Protein AF-A0A9E2JCF0-F1 (afdb_monomer)

Solvent-accessible surface area (backbone atoms only — not comparable to full-atom values): 14328 Å² total; per-residue (Å²): 88,68,66,54,47,48,54,53,50,44,48,36,50,76,71,64,71,32,64,31,38,40,35,35,31,46,62,86,88,45,61,44,85,38,72,42,72,60,68,86,62,50,84,37,58,37,85,20,59,62,94,47,71,50,64,48,74,76,42,59,61,46,54,49,33,58,53,38,65,78,35,84,84,57,22,35,30,35,62,29,38,17,42,50,47,52,23,49,52,62,43,39,79,42,42,93,64,45,63,48,42,80,93,33,50,43,77,45,12,28,35,42,49,63,68,45,19,50,75,43,31,20,53,58,23,34,28,92,58,58,63,23,66,67,83,34,74,51,28,64,64,81,82,78,79,90,62,60,42,64,60,54,47,58,60,50,48,67,69,46,60,63,38,78,78,79,51,38,41,58,76,42,31,51,67,66,65,71,94,72,57,68,73,74,36,54,95,77,17,77,70,98,52,82,51,48,56,68,57,46,60,50,54,53,28,66,74,28,25,74,62,38,48,52,62,50,49,35,32,75,48,28,94,58,69,40,69,52,69,58,53,31,50,38,51,13,49,64,68,75,31,58,72,40,31,53,67,48,60,56,77,70,69,80,71,66,132

Foldseek 3Di:
DLVLLLVVVQVCVVVVVFQWEWAWFDDDLDIDTDTGRHSPRSVRGDCCQRPHFNVNDFLSLVVVQVVCVVPVPGQYEYEDWQLNQLLLVLVCVVCVQTRRHPSRYHYAWDAGDLVLQQVLQACFRTHPNHRDDDGHHHRHDDDDDPDDLVVVLVVLVVLQLLAPPPCQLVVRQNNRRDPDDQLPDCVQFPPDDRVGDPSNLLVVLVVCLQNHLSRCSSCVSGPSNRPSSVNNCSSCVNVVNNCRHNSVPPPVNVPDD

Nearest PDB structures (foldseek):
  7bkb-assembly1_E  TM=7.144E-01  e=1.276E-09  Methanospirillum hungatei JF-1
  6qgr-assembly1_B  TM=6.443E-01  e=2.155E-02  Methanosarcina barkeri MS
  7npa-assembly3_I  TM=6.588E-01  e=3.984E-02  Methanothermococcus thermolithotrophicus DSM 2095
  7npa-assembly4_N  TM=6.461E-01  e=7.787E-02  Methanothermococcus thermolithotrophicus DSM 2095
  7np8-assembly1_B  TM=6.365E-01  e=6.586E-02  Methanocaldococcus jannaschii DSM 2661

Radius of gyration: 18.92 Å; Cα contacts (8 Å, |Δi|>4): 426; chains: 1; bounding box: 46×40×55 Å

pLDDT: mean 90.23, std 13.08, range [28.53, 98.81]

Secondary structure (DSSP, 8-state):
-HHHHHHHHHHHHHTT--SEEEEEEEETTEEEEEEE-SSTTGGGEE-S-SSSTT-----HHHHHHHHHHH-TT--EEEEE-HHHHHHHHHHHTTTTSSS--TTTEEEEEEPPPHHHHHHHT-S--S-SSEEES--PPP-PPPPPPSS-HHHHHHHHHHHHTT-----HHHHT-TT---SS-GGG-TTTS--S-SSPPTHHHHHHHHTTTTT-----HHHHT-TT---HHHHHHHHHHHTT-GGGSTT---GGGGS--

Mean predicted aligned error: 5.18 Å

Structure (mmCIF, N/CA/C/O backbone):
data_AF-A0A9E2JCF0-F1
#
_entry.id   AF-A0A9E2JCF0-F1
#
loop_
_atom_site.group_PDB
_atom_site.id
_atom_site.type_symbol
_atom_site.label_atom_id
_atom_site.label_alt_id
_atom_site.label_comp_id
_atom_site.label_asym_id
_atom_site.label_entity_id
_atom_site.label_seq_id
_atom_site.pdbx_PDB_ins_code
_atom_site.Cartn_x
_atom_site.Cartn_y
_atom_site.Cartn_z
_atom_site.occupancy
_atom_site.B_iso_or_equiv
_atom_site.auth_seq_id
_atom_site.auth_comp_id
_atom_site.auth_asym_id
_atom_site.auth_atom_id
_atom_site.pdbx_PDB_model_num
ATOM 1 N N . MET A 1 1 ? -7.622 16.277 11.824 1.00 92.00 1 MET A N 1
ATOM 2 C CA . MET A 1 1 ? -7.993 14.980 11.202 1.00 92.00 1 MET A CA 1
ATOM 3 C C . MET A 1 1 ? -8.069 13.849 12.222 1.00 92.00 1 MET A C 1
ATOM 5 O O . MET A 1 1 ? -9.127 13.246 12.334 1.00 92.00 1 MET A O 1
ATOM 9 N N . LYS A 1 2 ? -7.004 13.613 13.002 1.00 95.75 2 LYS A N 1
ATOM 10 C CA . LYS A 1 2 ? -6.905 12.541 14.010 1.00 95.75 2 LYS A CA 1
ATOM 11 C C . LYS A 1 2 ? -8.131 12.389 14.926 1.00 95.75 2 LYS A C 1
ATOM 13 O O . LYS A 1 2 ? -8.674 11.297 15.000 1.00 95.75 2 LYS A O 1
ATOM 18 N N . ASN A 1 3 ? -8.625 13.467 15.541 1.00 97.00 3 ASN A N 1
ATOM 19 C CA . ASN A 1 3 ? -9.753 13.377 16.485 1.00 97.00 3 ASN A CA 1
ATOM 20 C C . ASN A 1 3 ? -11.027 12.794 15.851 1.00 97.00 3 ASN A C 1
ATOM 22 O O . ASN A 1 3 ? -11.622 11.897 16.431 1.00 97.00 3 ASN A O 1
ATOM 26 N N . LYS A 1 4 ? -11.377 13.200 14.621 1.00 97.75 4 LYS A N 1
ATOM 27 C CA . LYS A 1 4 ? -12.532 12.641 13.888 1.00 97.75 4 LYS A CA 1
ATOM 28 C C . LYS A 1 4 ? -12.390 11.135 13.631 1.00 97.75 4 LYS A C 1
ATOM 30 O O . LYS A 1 4 ? -13.372 10.400 13.663 1.00 97.75 4 LYS A O 1
ATOM 35 N N . ILE A 1 5 ? -11.164 10.672 13.374 1.00 98.38 5 ILE A N 1
ATOM 36 C CA . ILE A 1 5 ? -10.866 9.242 13.212 1.00 98.38 5 ILE A CA 1
ATOM 37 C C . ILE A 1 5 ? -11.056 8.517 14.546 1.00 98.38 5 ILE A C 1
ATOM 39 O O . ILE A 1 5 ? -11.757 7.510 14.586 1.00 98.38 5 ILE A O 1
ATOM 43 N N . ILE A 1 6 ? -10.489 9.051 15.633 1.00 98.44 6 ILE A N 1
ATOM 44 C CA . ILE A 1 6 ? -10.632 8.485 16.981 1.00 98.44 6 ILE A CA 1
ATOM 45 C C . ILE A 1 6 ? -12.110 8.396 17.376 1.00 98.44 6 ILE A C 1
ATOM 47 O O . ILE A 1 6 ? -12.546 7.352 17.847 1.00 98.44 6 ILE A O 1
ATOM 51 N N . GLU A 1 7 ? -12.899 9.447 17.146 1.00 98.25 7 GLU A N 1
ATOM 52 C CA . GLU A 1 7 ? -14.339 9.467 17.429 1.00 98.25 7 GLU A CA 1
ATOM 53 C C . GLU A 1 7 ? -15.091 8.371 16.664 1.00 98.25 7 GLU A C 1
ATOM 55 O O . GLU A 1 7 ? -15.837 7.602 17.275 1.00 98.25 7 GLU A O 1
ATOM 60 N N . LYS A 1 8 ? -14.847 8.233 15.351 1.00 98.25 8 LYS A N 1
ATOM 61 C CA . LYS A 1 8 ? -15.454 7.162 14.544 1.00 98.25 8 LYS A CA 1
ATOM 62 C C . LYS A 1 8 ? -15.064 5.779 15.062 1.00 98.25 8 LYS A C 1
ATOM 64 O O . LYS A 1 8 ? -15.923 4.913 15.181 1.00 98.25 8 LYS A O 1
ATOM 69 N N . VAL A 1 9 ? -13.791 5.556 15.380 1.00 98.56 9 VAL A N 1
ATOM 70 C CA . VAL A 1 9 ? -13.308 4.248 15.853 1.00 98.56 9 VAL A CA 1
ATOM 71 C C . VAL A 1 9 ? -13.871 3.916 17.238 1.00 98.56 9 VAL A C 1
ATOM 73 O O . VAL A 1 9 ? -14.317 2.791 17.453 1.00 98.56 9 VAL A O 1
ATOM 76 N N . LYS A 1 10 ? -13.953 4.894 18.152 1.00 98.44 10 LYS A N 1
ATOM 77 C CA . LYS A 1 10 ? -14.622 4.732 19.454 1.00 98.44 10 LYS A CA 1
ATOM 78 C C . LYS A 1 10 ? -16.090 4.325 19.280 1.00 98.44 10 LYS A C 1
ATOM 80 O O . LYS A 1 10 ? -16.553 3.434 19.989 1.00 98.44 10 LYS A O 1
ATOM 85 N N . ALA A 1 11 ? -16.804 4.925 18.325 1.00 98.38 11 ALA A N 1
ATOM 86 C CA . ALA A 1 11 ? -18.175 4.530 18.001 1.00 98.38 11 ALA A CA 1
ATOM 87 C C . ALA A 1 11 ? -18.250 3.090 17.463 1.00 98.38 11 ALA A C 1
ATOM 89 O O . ALA A 1 11 ? -19.053 2.303 17.955 1.00 98.38 11 ALA A O 1
ATOM 90 N N . LEU A 1 12 ? -17.362 2.706 16.536 1.00 98.25 12 LEU A N 1
ATOM 91 C CA . LEU A 1 12 ? -17.319 1.347 15.980 1.00 98.25 12 LEU A CA 1
ATOM 92 C C . LEU A 1 12 ? -17.077 0.270 17.050 1.00 98.25 12 LEU A C 1
ATOM 94 O O . LEU A 1 12 ? -17.739 -0.768 17.015 1.00 98.25 12 LEU A O 1
ATOM 98 N N . PHE A 1 13 ? -16.176 0.518 18.008 1.00 98.25 13 PHE A N 1
ATOM 99 C CA . PHE A 1 13 ? -15.972 -0.378 19.152 1.00 98.25 13 PHE A CA 1
ATOM 100 C C . PHE A 1 13 ? -17.207 -0.444 20.054 1.00 98.25 13 PHE A C 1
ATOM 102 O O . PHE A 1 13 ? -17.657 -1.533 20.401 1.00 98.25 13 PHE A O 1
ATOM 109 N N . LYS A 1 14 ? -17.790 0.709 20.405 1.00 97.94 14 LYS A N 1
ATOM 110 C CA . LYS A 1 14 ? -18.981 0.784 21.265 1.00 97.94 14 LYS A CA 1
ATOM 111 C C . LYS A 1 14 ? -20.188 0.055 20.662 1.00 97.94 14 LYS A C 1
ATOM 113 O O . LYS A 1 14 ? -20.964 -0.546 21.396 1.00 97.94 14 LYS A O 1
ATOM 118 N N . GLU A 1 15 ? -20.344 0.113 19.343 1.00 97.81 15 GLU A N 1
ATOM 119 C CA . GLU A 1 15 ? -21.409 -0.564 18.593 1.00 97.81 15 GLU A CA 1
ATOM 120 C C . GLU A 1 15 ? -21.136 -2.064 18.369 1.00 97.81 15 GLU A C 1
ATOM 122 O O . GLU A 1 15 ? -21.992 -2.759 17.828 1.00 97.81 15 GLU A O 1
ATOM 127 N N . GLY A 1 16 ? -19.955 -2.576 18.741 1.00 96.81 16 GLY A N 1
ATOM 128 C CA . GLY A 1 16 ? -19.563 -3.968 18.495 1.00 96.81 16 GLY A CA 1
ATOM 129 C C . GLY A 1 16 ? -19.380 -4.306 17.011 1.00 96.81 16 GLY A C 1
ATOM 130 O O . GLY A 1 16 ? -19.435 -5.473 16.631 1.00 96.81 16 GLY A O 1
ATOM 131 N N . ARG A 1 17 ? -19.185 -3.295 16.154 1.00 97.44 17 ARG A N 1
ATOM 132 C CA . ARG A 1 17 ? -19.050 -3.469 14.696 1.00 97.44 17 ARG A CA 1
ATOM 133 C C . ARG A 1 17 ? -17.671 -3.944 14.269 1.00 97.44 17 ARG A C 1
ATOM 135 O O . ARG A 1 17 ? -17.520 -4.400 13.140 1.00 97.44 17 ARG A O 1
ATOM 142 N N . ILE A 1 18 ? -16.678 -3.778 15.135 1.00 98.25 18 ILE A N 1
ATOM 143 C CA . ILE A 1 18 ? -15.302 -4.205 14.907 1.00 98.25 18 ILE A CA 1
ATOM 144 C C . ILE A 1 18 ? -14.756 -4.884 16.159 1.00 98.25 18 ILE A C 1
ATOM 146 O O . ILE A 1 18 ? -15.107 -4.506 17.276 1.00 98.25 18 ILE A O 1
ATOM 150 N N . THR A 1 19 ? -13.870 -5.854 15.962 1.00 97.62 19 THR A N 1
ATOM 151 C CA . THR A 1 19 ? -13.082 -6.494 17.025 1.00 97.62 19 THR A CA 1
ATOM 152 C C . THR A 1 19 ? -11.691 -5.871 17.165 1.00 97.62 19 THR A C 1
ATOM 154 O O . THR A 1 19 ? -11.040 -6.041 18.191 1.00 97.62 19 THR A O 1
ATOM 157 N N . GLY A 1 20 ? -11.253 -5.089 16.175 1.00 98.12 20 GLY A N 1
ATOM 158 C CA . GLY A 1 20 ? -10.001 -4.341 16.220 1.00 98.12 20 GLY A CA 1
ATOM 159 C C . GLY A 1 20 ? -9.896 -3.289 15.118 1.00 98.12 20 GLY A C 1
ATOM 160 O O . GLY A 1 20 ? -10.674 -3.280 14.163 1.00 98.12 20 GLY A O 1
ATOM 161 N N . PHE A 1 21 ? -8.921 -2.396 15.248 1.00 98.75 21 PHE A N 1
ATOM 162 C CA . PHE A 1 21 ? -8.616 -1.333 14.297 1.00 98.75 21 PHE A CA 1
ATOM 163 C C . PHE A 1 21 ? -7.131 -1.365 13.930 1.00 98.75 21 PHE A C 1
ATOM 165 O O . PHE A 1 21 ? -6.272 -1.069 14.757 1.00 98.75 21 PHE A O 1
ATOM 172 N N . LEU A 1 22 ? -6.820 -1.733 12.688 1.00 98.75 22 LEU A N 1
ATOM 173 C CA . LEU A 1 22 ? -5.464 -1.726 12.154 1.00 98.75 22 LEU A CA 1
ATOM 174 C C . LEU A 1 22 ? -5.114 -0.331 11.627 1.00 98.75 22 LEU A C 1
ATOM 176 O O . LEU A 1 22 ? -5.694 0.147 10.650 1.00 98.75 22 LEU A O 1
ATOM 180 N N . ALA A 1 23 ? -4.134 0.310 12.250 1.00 98.56 23 ALA A N 1
ATOM 181 C CA . ALA A 1 23 ? -3.677 1.642 11.877 1.00 98.56 23 ALA A CA 1
ATOM 182 C C . ALA A 1 23 ? -2.187 1.818 12.186 1.00 98.56 23 ALA A C 1
ATOM 184 O O . ALA A 1 23 ? -1.478 0.845 12.434 1.00 98.56 23 ALA A O 1
ATOM 185 N N . LEU A 1 24 ? -1.696 3.057 12.142 1.00 98.38 24 LEU A N 1
ATOM 186 C CA . LEU A 1 24 ? -0.348 3.384 12.592 1.00 98.38 24 LEU A CA 1
ATOM 187 C C . LEU A 1 24 ? -0.391 3.913 14.022 1.00 98.38 24 LEU A C 1
ATOM 189 O O . LEU A 1 24 ? -1.271 4.693 14.382 1.00 98.38 24 LEU A O 1
ATOM 193 N N . ARG A 1 25 ? 0.583 3.519 14.830 1.00 97.69 25 ARG A N 1
ATOM 194 C CA . ARG A 1 25 ? 0.794 4.009 16.191 1.00 97.69 25 ARG A CA 1
ATOM 195 C C . ARG A 1 25 ? 2.133 4.725 16.256 1.00 97.69 25 ARG A C 1
ATOM 197 O O . ARG A 1 25 ? 3.070 4.334 15.561 1.00 97.69 25 ARG A O 1
ATOM 204 N N . ARG A 1 26 ? 2.203 5.787 17.056 1.00 96.44 26 ARG A N 1
ATOM 205 C CA . ARG A 1 26 ? 3.453 6.460 17.402 1.00 96.44 26 ARG A CA 1
ATOM 206 C C . ARG A 1 26 ? 3.878 6.046 18.805 1.0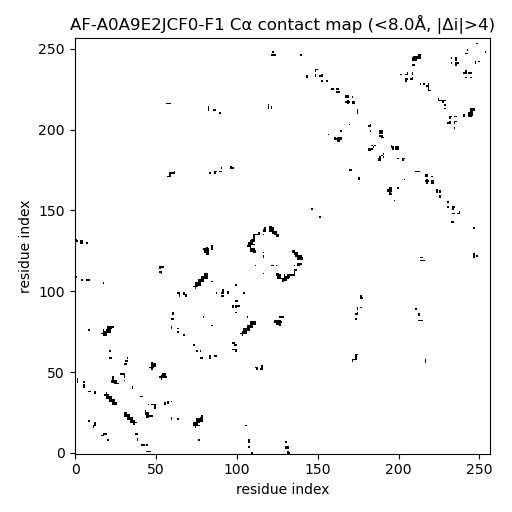0 96.44 26 ARG A C 1
ATOM 208 O O . ARG A 1 26 ? 3.171 6.336 19.765 1.00 96.44 26 ARG A O 1
ATOM 215 N N . ASP A 1 27 ? 5.057 5.448 18.902 1.00 93.81 27 ASP A N 1
ATOM 216 C CA . ASP A 1 27 ? 5.713 5.081 20.155 1.00 93.81 27 ASP A CA 1
ATOM 217 C C . ASP A 1 27 ? 7.059 5.811 20.228 1.00 93.81 27 ASP A C 1
ATOM 219 O O . ASP A 1 27 ? 8.054 5.425 19.609 1.00 93.81 27 ASP A O 1
ATOM 223 N N . GLY A 1 28 ? 7.062 6.946 20.931 1.00 89.19 28 GLY A N 1
ATOM 224 C CA . GLY A 1 28 ? 8.191 7.874 20.929 1.00 89.19 28 GLY A CA 1
ATOM 225 C C . GLY A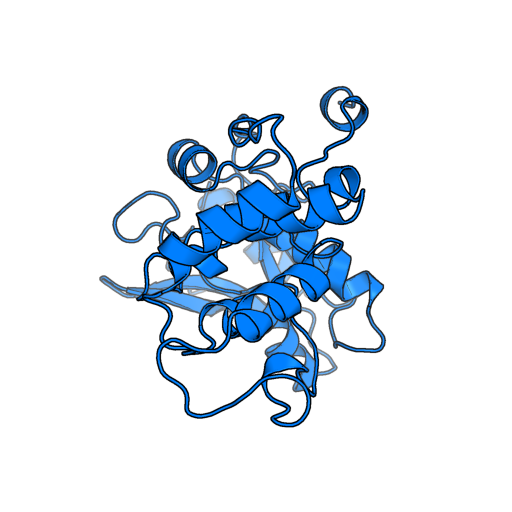 1 28 ? 8.510 8.380 19.516 1.00 89.19 28 GLY A C 1
ATOM 226 O O . GLY A 1 28 ? 7.661 8.972 18.839 1.00 89.19 28 GLY A O 1
ATOM 227 N N . GLY A 1 29 ? 9.746 8.147 19.070 1.00 87.69 29 GLY A N 1
ATOM 228 C CA . GLY A 1 29 ? 10.215 8.533 17.735 1.00 87.69 29 GLY A CA 1
ATOM 229 C C . GLY A 1 29 ? 9.712 7.638 16.598 1.00 87.69 29 GLY A C 1
ATOM 230 O O . GLY A 1 29 ? 9.762 8.052 15.445 1.00 87.69 29 GLY A O 1
ATOM 231 N N . HIS A 1 30 ? 9.197 6.442 16.891 1.00 93.56 30 HIS A N 1
ATOM 232 C CA . HIS A 1 30 ? 8.869 5.447 15.871 1.00 93.56 30 HIS A CA 1
ATOM 233 C C . HIS A 1 30 ? 7.382 5.446 15.515 1.00 93.56 30 HIS A C 1
ATOM 235 O O . HIS A 1 30 ? 6.522 5.556 16.389 1.00 93.56 30 HIS A O 1
ATOM 241 N N . VAL A 1 31 ? 7.080 5.280 14.224 1.00 97.56 31 VAL A N 1
ATOM 242 C CA . VAL A 1 31 ? 5.718 5.092 13.709 1.00 97.56 31 VAL A CA 1
ATOM 243 C C . VAL A 1 31 ? 5.634 3.751 12.990 1.00 97.56 31 VAL A C 1
ATOM 245 O O . VAL A 1 31 ? 6.407 3.496 12.065 1.00 97.56 31 VAL A O 1
ATOM 248 N N . GLY A 1 32 ? 4.689 2.901 13.391 1.00 97.25 32 GLY A N 1
ATOM 249 C CA . GLY A 1 32 ? 4.551 1.554 12.834 1.00 97.25 32 GLY A CA 1
ATOM 250 C C . GLY A 1 32 ? 3.121 1.009 12.866 1.00 97.25 32 GLY A C 1
ATOM 251 O O . GLY A 1 32 ? 2.263 1.583 13.541 1.00 97.25 32 GLY A O 1
ATOM 252 N N . PRO A 1 33 ? 2.841 -0.083 12.127 1.00 97.88 33 PRO A N 1
ATOM 253 C CA . PRO A 1 33 ? 1.547 -0.757 12.157 1.00 97.88 33 PRO A CA 1
ATOM 254 C C . PRO A 1 33 ? 1.189 -1.250 13.558 1.00 97.88 33 PRO A C 1
ATOM 256 O O . PRO A 1 33 ? 2.018 -1.835 14.252 1.00 97.88 33 PRO A O 1
ATOM 259 N N . HIS A 1 34 ? -0.064 -1.054 13.950 1.00 98.06 34 HIS A N 1
ATOM 260 C CA . HIS A 1 34 ? -0.590 -1.478 15.238 1.00 98.06 34 HIS A CA 1
ATOM 261 C C . HIS A 1 34 ? -2.062 -1.867 15.111 1.00 98.06 34 HIS A C 1
ATOM 263 O O . HIS A 1 34 ? -2.839 -1.185 14.438 1.00 98.06 34 HIS A O 1
ATOM 269 N N . LEU A 1 35 ? -2.437 -2.964 15.768 1.00 98.06 35 LEU A N 1
ATOM 270 C CA . LEU A 1 35 ? -3.823 -3.390 15.904 1.00 98.06 35 LEU A CA 1
ATOM 271 C C . LEU A 1 35 ? -4.344 -2.906 17.258 1.00 98.06 35 LEU A C 1
ATOM 273 O O . LEU A 1 35 ? -4.052 -3.505 18.287 1.00 98.06 35 LEU A O 1
ATOM 277 N N . PHE A 1 36 ? -5.114 -1.823 17.246 1.00 98.38 36 PHE A N 1
ATOM 278 C CA . PHE A 1 36 ? -5.833 -1.350 18.423 1.00 98.38 36 PHE A CA 1
ATOM 279 C C . PHE A 1 36 ? -6.994 -2.310 18.702 1.00 98.38 36 PHE A C 1
ATOM 281 O O . PHE A 1 36 ? -7.795 -2.571 17.805 1.00 98.38 36 PHE A O 1
ATOM 288 N N . THR A 1 37 ? -7.100 -2.833 19.921 1.00 96.69 37 THR A N 1
ATOM 289 C CA . THR A 1 37 ? -8.173 -3.760 20.338 1.00 96.69 37 THR A CA 1
ATOM 290 C C . THR A 1 37 ? -9.200 -3.113 21.270 1.00 96.69 37 THR A C 1
ATOM 292 O O . THR A 1 37 ? -10.201 -3.738 21.611 1.00 96.69 37 THR A O 1
ATOM 295 N N . GLY A 1 38 ? -8.987 -1.846 21.630 1.00 94.81 38 GLY A N 1
ATOM 296 C CA . GLY A 1 38 ? -9.876 -1.053 22.468 1.00 94.81 38 GLY A CA 1
ATOM 297 C C . GLY A 1 38 ? -9.637 0.455 22.310 1.00 94.81 38 GLY A C 1
ATOM 298 O O . GLY A 1 38 ? -8.700 0.880 21.621 1.00 94.81 38 GLY A O 1
ATOM 299 N N . PRO A 1 39 ? -10.521 1.293 22.878 1.00 94.25 39 PRO A N 1
ATOM 300 C CA . PRO A 1 39 ? -10.457 2.746 22.743 1.00 94.25 39 PRO A CA 1
ATOM 301 C C . PRO A 1 39 ? -9.383 3.439 23.600 1.00 94.25 39 PRO A C 1
ATOM 303 O O . PRO A 1 39 ? -9.088 4.607 23.343 1.00 94.25 39 PRO A O 1
ATOM 306 N N . GLU A 1 40 ? -8.847 2.764 24.615 1.00 92.94 40 GLU A N 1
ATOM 307 C CA . GLU A 1 40 ? -7.943 3.301 25.641 1.00 92.94 40 GLU A CA 1
ATOM 308 C C . GLU A 1 40 ? -6.645 3.887 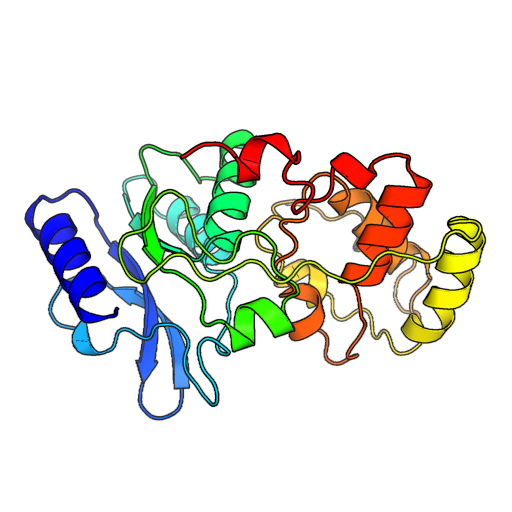25.073 1.00 92.94 40 GLU A C 1
ATOM 310 O O . GLU A 1 40 ? -6.229 4.968 25.486 1.00 92.94 40 GLU A O 1
ATOM 315 N N . ASP A 1 41 ? -6.074 3.242 24.056 1.00 93.81 41 ASP A N 1
ATOM 316 C CA . ASP A 1 41 ? -4.765 3.602 23.501 1.00 93.81 41 ASP A CA 1
ATOM 317 C C . ASP A 1 41 ? -4.860 4.411 22.194 1.00 93.81 41 ASP A C 1
ATOM 319 O O . ASP A 1 41 ? -3.843 4.736 21.578 1.00 93.81 41 ASP A O 1
ATOM 323 N N . LEU A 1 42 ? -6.069 4.782 21.749 1.00 97.00 42 LEU A N 1
ATOM 324 C CA . LEU A 1 42 ? -6.269 5.491 20.473 1.00 97.00 42 LEU A CA 1
ATOM 325 C C . LEU A 1 42 ? -5.596 6.870 20.423 1.00 97.00 42 LEU A C 1
ATOM 327 O O . LEU A 1 42 ? -5.358 7.398 19.335 1.00 97.00 42 LEU A O 1
ATOM 331 N N . GLU A 1 43 ? -5.235 7.447 21.567 1.00 95.50 43 GLU A N 1
ATOM 332 C CA . GLU A 1 43 ? -4.453 8.685 21.616 1.00 95.50 43 GLU A CA 1
ATOM 333 C C . GLU A 1 43 ? -3.049 8.513 21.008 1.00 95.50 43 GLU A C 1
ATOM 335 O O . GLU A 1 43 ? -2.481 9.481 20.501 1.00 95.50 43 GLU A O 1
ATOM 340 N N . ALA A 1 44 ? -2.511 7.289 20.952 1.00 96.56 44 ALA A N 1
ATOM 341 C CA . ALA A 1 44 ? -1.239 6.980 20.293 1.00 96.56 44 ALA A CA 1
ATOM 342 C C . ALA A 1 44 ? -1.359 6.822 18.760 1.00 96.56 44 ALA A C 1
ATOM 344 O O . ALA A 1 44 ? -0.353 6.615 18.078 1.00 96.56 44 ALA A O 1
ATOM 345 N N . LEU A 1 45 ? -2.566 6.945 18.188 1.00 98.06 45 LEU A N 1
ATOM 346 C CA . LEU A 1 45 ? -2.798 6.892 16.741 1.00 98.06 45 LEU A CA 1
ATOM 347 C C . LEU A 1 45 ? -1.923 7.913 15.995 1.00 98.06 45 LEU A C 1
ATOM 349 O O . LEU A 1 45 ? -1.886 9.099 16.337 1.00 98.06 45 LEU A O 1
ATOM 353 N N . SER A 1 46 ? -1.280 7.459 14.925 1.00 97.56 46 SER A N 1
ATOM 354 C CA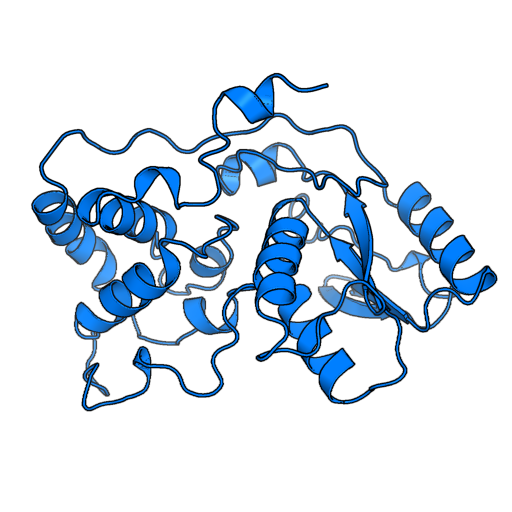 . SER A 1 46 ? -0.529 8.278 13.977 1.00 97.56 46 SER A CA 1
ATOM 355 C C . SER A 1 46 ? -1.200 8.254 12.604 1.00 97.56 46 SER A C 1
ATOM 357 O O . SER A 1 46 ? -1.740 7.233 12.182 1.00 97.56 46 SER A O 1
ATOM 359 N N . LEU A 1 47 ? -1.139 9.374 11.880 1.00 96.94 47 LEU A N 1
ATOM 360 C CA . LEU A 1 47 ? -1.553 9.452 10.469 1.00 96.94 47 LEU A CA 1
ATOM 361 C C . LEU A 1 47 ? -0.411 9.085 9.504 1.00 96.94 47 LEU A C 1
ATOM 363 O O . LEU A 1 47 ? -0.555 9.167 8.279 1.00 96.94 47 LEU A O 1
ATOM 367 N N . GLY A 1 48 ? 0.708 8.625 10.067 1.00 96.19 48 GLY A N 1
ATOM 368 C CA . GLY A 1 48 ? 1.930 8.314 9.344 1.00 96.19 48 GLY A CA 1
ATOM 369 C C . GLY A 1 48 ? 2.907 9.479 9.287 1.00 96.19 48 GLY A C 1
ATOM 370 O O . GLY A 1 48 ? 3.789 9.439 8.452 1.00 96.19 48 GLY A O 1
ATOM 371 N N . ASP A 1 49 ? 2.750 10.504 10.121 1.00 94.50 49 ASP A N 1
ATOM 372 C CA . ASP A 1 49 ? 3.729 11.587 10.215 1.00 94.50 49 ASP A CA 1
ATOM 373 C C . ASP A 1 49 ? 4.877 11.075 11.086 1.00 94.50 49 ASP A C 1
ATOM 375 O O . ASP A 1 49 ? 4.632 10.850 12.273 1.00 94.50 49 ASP A O 1
ATOM 379 N N . ALA A 1 50 ? 6.065 10.830 10.526 1.00 92.75 50 ALA A N 1
ATOM 380 C CA . ALA A 1 50 ? 7.307 10.504 11.233 1.00 92.75 50 ALA A CA 1
ATOM 381 C C . ALA A 1 50 ? 8.261 11.703 11.222 1.00 92.75 50 ALA A C 1
ATOM 383 O O . ALA A 1 50 ? 8.338 12.378 12.252 1.00 92.75 50 ALA A O 1
ATOM 384 N N . ASP A 1 51 ? 8.895 11.980 10.079 1.00 92.69 51 ASP A N 1
ATOM 385 C CA . ASP A 1 51 ? 9.786 13.125 9.844 1.00 92.69 51 ASP A CA 1
ATOM 386 C C . ASP A 1 51 ? 9.092 14.212 9.000 1.00 92.69 51 ASP A C 1
ATOM 388 O O . ASP A 1 51 ? 9.309 15.408 9.197 1.00 92.69 51 ASP A O 1
ATOM 392 N N . ALA A 1 52 ? 8.202 13.800 8.096 1.00 93.44 52 ALA A N 1
ATOM 393 C CA . ALA A 1 52 ? 7.359 14.654 7.265 1.00 93.44 52 ALA A CA 1
ATOM 394 C C . ALA A 1 52 ? 5.886 14.190 7.287 1.00 93.44 52 ALA A C 1
ATOM 396 O O . ALA A 1 52 ? 5.586 13.078 7.720 1.00 93.44 52 ALA A O 1
ATOM 397 N N . PRO A 1 53 ? 4.923 15.007 6.819 1.00 94.12 53 PRO A N 1
ATOM 398 C CA . PRO A 1 53 ? 3.519 14.606 6.795 1.00 94.12 53 PRO A CA 1
ATOM 399 C C . PRO A 1 53 ? 3.263 13.315 5.988 1.00 94.12 53 PRO A C 1
ATOM 401 O O . PRO A 1 53 ? 3.421 13.274 4.767 1.00 94.12 53 PRO A O 1
ATOM 404 N N . GLY A 1 54 ? 2.805 12.261 6.663 1.00 93.69 54 GLY A N 1
ATOM 405 C CA . GLY A 1 54 ? 2.386 10.990 6.068 1.00 93.69 54 GLY A CA 1
ATOM 406 C C . GLY A 1 54 ? 3.491 10.090 5.486 1.00 93.69 54 GLY A C 1
ATOM 407 O O . GLY A 1 54 ? 3.150 9.138 4.767 1.00 93.69 54 GLY A O 1
ATOM 408 N N . ASP A 1 55 ? 4.763 10.368 5.765 1.00 93.75 55 ASP A N 1
ATOM 409 C CA . ASP A 1 55 ? 5.952 9.674 5.248 1.00 93.75 55 ASP A CA 1
ATOM 410 C C . ASP A 1 55 ? 6.150 8.242 5.783 1.00 93.75 55 ASP A C 1
ATOM 412 O O . ASP A 1 55 ? 6.630 7.373 5.051 1.00 93.75 55 ASP A O 1
ATOM 416 N N . ALA A 1 56 ? 5.699 7.944 7.002 1.00 95.50 56 ALA A N 1
ATOM 417 C CA . ALA A 1 56 ? 5.672 6.594 7.544 1.00 95.50 56 ALA A CA 1
ATOM 418 C C . ALA A 1 56 ? 4.570 5.785 6.857 1.00 95.50 56 ALA A C 1
ATOM 420 O O . ALA A 1 56 ? 3.377 5.892 7.165 1.00 95.50 56 ALA A O 1
ATOM 421 N N . ARG A 1 57 ? 4.982 4.965 5.890 1.00 95.06 57 ARG A N 1
ATOM 422 C CA . ARG A 1 57 ? 4.085 4.200 5.025 1.00 95.06 57 ARG A CA 1
ATOM 423 C C . ARG A 1 57 ? 4.374 2.713 5.098 1.00 95.06 57 ARG A C 1
ATOM 425 O O . ARG A 1 57 ? 5.506 2.276 4.932 1.00 95.06 57 ARG A O 1
ATOM 432 N N . TYR A 1 58 ? 3.307 1.941 5.260 1.00 95.88 58 TYR A N 1
ATOM 433 C CA . TYR A 1 58 ? 3.343 0.487 5.356 1.00 95.88 58 TYR A CA 1
ATOM 434 C C . TYR A 1 58 ? 2.210 -0.118 4.530 1.00 95.88 58 TYR A C 1
ATOM 436 O O . TYR A 1 58 ? 1.194 0.530 4.277 1.00 95.88 58 TYR A O 1
ATOM 444 N N . SER A 1 59 ? 2.361 -1.383 4.146 1.00 95.81 59 SER A N 1
ATOM 445 C CA . SER A 1 59 ? 1.307 -2.154 3.481 1.00 95.81 59 SER A CA 1
ATOM 446 C C . SER A 1 59 ? 0.276 -2.652 4.504 1.00 95.81 59 SER A C 1
ATOM 448 O O . SER A 1 59 ? 0.229 -3.836 4.835 1.00 95.81 59 SER A O 1
ATOM 450 N N . LEU A 1 60 ? -0.555 -1.746 5.038 1.00 97.75 60 LEU A N 1
ATOM 451 C CA . LEU A 1 60 ? -1.596 -2.123 6.007 1.00 97.75 60 LEU A CA 1
ATOM 452 C C . LEU A 1 60 ? -2.592 -3.128 5.414 1.00 97.75 60 LEU A C 1
ATOM 454 O O . LEU A 1 60 ? -3.101 -3.979 6.131 1.00 97.75 60 LEU A O 1
ATOM 458 N N . VAL A 1 61 ? -2.817 -3.079 4.100 1.00 96.94 61 VAL A N 1
ATOM 459 C CA . VAL A 1 61 ? -3.685 -4.015 3.373 1.00 96.94 61 VAL A CA 1
ATOM 460 C C . VAL A 1 61 ? -3.172 -5.458 3.448 1.00 96.94 61 VAL A C 1
ATOM 462 O O . VAL A 1 61 ? -3.954 -6.370 3.712 1.00 96.94 61 VAL A O 1
ATOM 465 N N . GLN A 1 62 ? -1.865 -5.685 3.277 1.00 94.88 62 GLN A N 1
ATOM 466 C CA . GLN A 1 62 ? -1.294 -7.030 3.427 1.00 94.88 62 GLN A CA 1
ATOM 467 C C . GLN A 1 62 ? -1.269 -7.474 4.888 1.00 94.88 62 GLN A C 1
ATOM 469 O O . GLN A 1 62 ? -1.600 -8.621 5.179 1.00 94.88 62 GLN A O 1
ATOM 474 N N . THR A 1 63 ? -0.941 -6.570 5.815 1.00 96.31 63 THR A N 1
ATOM 475 C CA . THR A 1 63 ? -1.017 -6.867 7.253 1.00 96.31 63 THR A CA 1
ATOM 476 C C . THR A 1 63 ? -2.434 -7.281 7.653 1.00 96.31 63 THR A C 1
ATOM 478 O O . THR A 1 63 ? -2.604 -8.275 8.354 1.00 96.31 63 THR A O 1
ATOM 481 N N . LEU A 1 64 ? -3.456 -6.580 7.155 1.00 97.19 64 LEU A N 1
ATOM 482 C CA . LEU A 1 64 ? -4.861 -6.916 7.373 1.00 97.19 64 LEU A CA 1
ATOM 483 C C . LEU A 1 64 ? -5.206 -8.303 6.829 1.00 97.19 64 LEU A C 1
ATOM 485 O O . LEU A 1 64 ? -5.840 -9.087 7.532 1.00 97.19 64 LEU A O 1
ATOM 489 N N . ALA A 1 65 ? -4.786 -8.615 5.600 1.00 94.38 65 ALA A N 1
ATOM 490 C CA . ALA A 1 65 ? -5.020 -9.927 5.009 1.00 94.38 65 ALA A CA 1
ATOM 491 C C . ALA A 1 65 ? -4.422 -11.041 5.886 1.00 94.38 65 ALA A C 1
ATOM 493 O O . ALA A 1 65 ? -5.132 -11.978 6.240 1.00 94.38 65 ALA A O 1
ATOM 494 N N . ASN A 1 66 ? -3.171 -10.892 6.328 1.00 93.12 66 ASN A N 1
ATOM 495 C CA . ASN A 1 66 ? -2.511 -11.870 7.197 1.00 93.12 66 ASN A CA 1
ATOM 496 C C . ASN A 1 66 ? -3.244 -12.045 8.541 1.00 93.12 66 ASN A C 1
ATOM 498 O O . ASN A 1 66 ? -3.419 -13.168 9.012 1.00 93.12 66 ASN A O 1
ATOM 502 N N . LEU A 1 67 ? -3.712 -10.949 9.151 1.00 95.75 67 LEU A N 1
ATOM 503 C CA . LEU A 1 67 ? -4.480 -11.002 10.400 1.00 95.75 67 LEU A CA 1
ATOM 504 C C . LEU A 1 67 ? -5.813 -11.745 10.223 1.00 95.75 67 LEU A C 1
ATOM 506 O O . LEU A 1 67 ? -6.173 -12.572 11.059 1.00 95.75 67 LEU A O 1
ATOM 510 N N . LEU A 1 68 ? -6.536 -11.489 9.131 1.00 95.12 68 LEU A N 1
ATOM 511 C CA . LEU A 1 68 ? -7.843 -12.105 8.874 1.00 95.12 68 LEU A CA 1
ATOM 512 C C . LEU A 1 68 ? -7.756 -13.569 8.423 1.00 95.12 68 LEU A C 1
ATOM 514 O O . LEU A 1 68 ? -8.749 -14.288 8.574 1.00 95.12 68 LEU A O 1
ATOM 518 N N . GLU A 1 69 ? -6.613 -14.006 7.881 1.00 91.88 69 GLU A N 1
ATOM 519 C CA . GLU A 1 69 ? -6.355 -15.411 7.531 1.00 91.88 69 GLU A CA 1
ATOM 520 C C . GLU A 1 69 ? -6.325 -16.293 8.787 1.00 91.88 69 GLU A C 1
ATOM 522 O O . GLU A 1 69 ? -6.945 -17.355 8.811 1.00 91.88 69 GLU A O 1
ATOM 527 N N . GLY A 1 70 ? -5.670 -15.821 9.854 1.00 88.94 70 GLY A N 1
ATOM 528 C CA . GLY A 1 70 ? -5.571 -16.536 11.131 1.00 88.94 70 GLY A CA 1
ATOM 529 C C . GLY A 1 70 ? -6.794 -16.405 12.045 1.00 88.94 70 GLY A C 1
ATOM 530 O O . GLY A 1 70 ? -6.953 -17.213 12.958 1.00 88.94 70 GLY A O 1
ATOM 531 N N . ASN A 1 71 ? -7.672 -15.424 11.808 1.00 93.00 71 ASN A N 1
ATOM 532 C CA . ASN A 1 71 ? -8.774 -15.100 12.718 1.00 93.00 71 ASN A CA 1
ATOM 533 C C . ASN A 1 71 ? -10.117 -15.013 11.980 1.00 93.00 71 ASN A C 1
ATOM 535 O O . ASN A 1 71 ? -10.580 -13.913 11.697 1.00 93.00 71 ASN A O 1
ATOM 539 N N . PRO A 1 72 ? -10.797 -16.131 11.662 1.00 85.81 72 PRO A N 1
ATOM 540 C CA . PRO A 1 72 ? -11.954 -16.141 10.753 1.00 85.81 72 PRO A CA 1
ATOM 541 C C . PRO A 1 72 ? -13.192 -15.363 11.221 1.00 85.81 72 PRO A C 1
ATOM 543 O O . PRO A 1 72 ? -14.057 -15.055 10.405 1.00 85.81 72 PRO A O 1
ATOM 546 N N . ARG A 1 73 ? -13.304 -15.074 12.524 1.00 89.94 73 ARG A N 1
ATOM 547 C CA . ARG A 1 73 ? -14.453 -14.370 13.123 1.00 89.94 73 ARG A CA 1
ATOM 548 C C . ARG A 1 73 ? -14.244 -12.868 13.264 1.00 89.94 73 ARG A C 1
ATOM 550 O O . ARG A 1 73 ? -15.205 -12.164 13.554 1.00 89.94 73 ARG A O 1
ATOM 557 N N . ASP A 1 74 ? -13.020 -12.392 13.067 1.00 95.75 74 ASP A N 1
ATOM 558 C CA . ASP A 1 74 ? -12.726 -10.980 13.248 1.00 95.75 74 ASP A CA 1
ATOM 559 C C . ASP A 1 74 ? -13.331 -10.132 12.135 1.00 95.75 74 ASP A C 1
ATOM 561 O O . ASP A 1 74 ? -13.291 -10.500 10.951 1.00 95.75 74 ASP A O 1
ATOM 565 N N . VAL A 1 75 ? -13.843 -8.977 12.557 1.00 97.94 75 VAL A N 1
ATOM 566 C CA . VAL A 1 75 ? -14.231 -7.854 11.708 1.00 97.94 75 VAL A CA 1
ATOM 567 C C . VAL A 1 75 ? -13.323 -6.701 12.101 1.00 97.94 75 VAL A C 1
ATOM 569 O O . VAL A 1 75 ? -13.402 -6.199 13.220 1.00 97.94 75 VAL A O 1
ATOM 572 N N . LEU A 1 76 ? -12.429 -6.297 11.206 1.00 98.56 76 LEU A N 1
ATOM 573 C CA . LEU A 1 76 ? -11.400 -5.313 11.523 1.00 98.56 76 LEU A CA 1
ATOM 574 C C . LEU A 1 76 ? -11.669 -4.004 10.787 1.00 98.56 76 LEU A C 1
ATOM 576 O O . LEU A 1 76 ? -11.923 -3.991 9.581 1.00 98.56 76 LEU A O 1
ATOM 580 N N . ALA A 1 77 ? -11.575 -2.884 11.501 1.00 98.62 77 ALA A N 1
ATOM 581 C CA . ALA A 1 77 ? -11.406 -1.596 10.852 1.00 98.62 77 ALA A CA 1
ATOM 582 C C . ALA A 1 77 ? -9.961 -1.432 10.368 1.00 98.62 77 ALA A C 1
ATOM 584 O O . ALA A 1 77 ? -9.028 -1.942 10.985 1.00 98.62 77 ALA A O 1
ATOM 585 N N . ILE A 1 78 ? -9.766 -0.670 9.297 1.00 98.81 78 ILE A N 1
ATOM 586 C CA . ILE A 1 78 ? -8.445 -0.320 8.774 1.00 98.81 78 ILE A CA 1
ATOM 587 C C . ILE A 1 78 ? -8.375 1.174 8.458 1.00 98.81 78 ILE A C 1
ATOM 589 O O . ILE A 1 78 ? -9.293 1.746 7.862 1.00 98.81 78 ILE A O 1
ATOM 593 N N . LEU A 1 79 ? -7.278 1.811 8.870 1.00 98.69 79 LEU A N 1
ATOM 594 C CA . LEU A 1 79 ? -6.948 3.174 8.472 1.00 98.69 79 LEU A CA 1
ATOM 595 C C . LEU A 1 79 ? -6.486 3.168 7.011 1.00 98.69 79 LEU A C 1
ATOM 597 O O . LEU A 1 79 ? -5.510 2.496 6.682 1.00 98.69 79 LEU A O 1
ATOM 601 N N . VAL A 1 80 ? -7.167 3.920 6.143 1.00 98.31 80 VAL A N 1
ATOM 602 C CA . VAL A 1 80 ? -6.895 3.893 4.695 1.00 98.31 80 VAL A CA 1
ATOM 603 C C . VAL A 1 80 ? -6.706 5.280 4.098 1.00 98.31 80 VAL A C 1
ATOM 605 O O . VAL A 1 80 ? -7.441 6.221 4.398 1.00 98.31 80 VAL A O 1
ATOM 608 N N . ARG A 1 81 ? -5.734 5.392 3.195 1.00 97.25 81 ARG A N 1
ATOM 609 C CA . ARG A 1 81 ? -5.638 6.470 2.204 1.00 97.25 81 ARG A CA 1
ATOM 610 C C . ARG A 1 81 ? -6.334 6.026 0.916 1.00 97.25 81 ARG A C 1
ATOM 612 O O . ARG A 1 81 ? -6.710 4.865 0.762 1.00 97.25 81 ARG A O 1
ATOM 619 N N . GLY A 1 82 ? -6.433 6.921 -0.068 1.00 96.00 82 GLY A N 1
ATOM 620 C CA . GLY A 1 82 ? -7.056 6.583 -1.356 1.00 96.00 82 GLY A CA 1
ATOM 621 C C . GLY A 1 82 ? -6.397 5.403 -2.082 1.00 96.00 82 GLY A C 1
ATOM 622 O O . GLY A 1 82 ? -7.075 4.624 -2.744 1.00 96.00 82 GLY A O 1
ATOM 623 N N . CYS A 1 83 ? -5.075 5.237 -1.970 1.00 95.19 83 CYS A N 1
ATOM 624 C CA . CYS A 1 83 ? -4.382 4.106 -2.593 1.00 95.19 83 CYS A CA 1
ATOM 625 C C . CYS A 1 83 ? -4.579 2.775 -1.853 1.00 95.19 83 CYS A C 1
ATOM 627 O O . CYS A 1 83 ? -4.522 1.733 -2.504 1.00 95.19 83 CYS A O 1
ATOM 629 N N . ASP A 1 84 ? -4.845 2.808 -0.545 1.00 97.19 84 ASP A N 1
ATOM 630 C CA . ASP A 1 84 ? -5.140 1.613 0.247 1.00 97.19 84 ASP A CA 1
ATOM 631 C C . ASP A 1 84 ? -6.552 1.100 -0.054 1.00 97.19 84 ASP A C 1
ATOM 633 O O . ASP A 1 84 ? -6.730 -0.096 -0.259 1.00 97.19 84 ASP A O 1
ATOM 637 N N . GLU A 1 85 ? -7.538 1.998 -0.172 1.00 96.62 85 GLU A N 1
ATOM 638 C CA . GLU A 1 85 ? -8.906 1.646 -0.584 1.00 96.62 85 GLU A CA 1
ATOM 639 C C . GLU A 1 85 ? -8.920 0.977 -1.963 1.00 96.62 85 GLU A C 1
ATOM 641 O O . GLU A 1 85 ? -9.411 -0.141 -2.094 1.00 96.62 85 GLU A O 1
ATOM 646 N N . ARG A 1 86 ? -8.256 1.575 -2.964 1.00 94.81 86 ARG A N 1
ATOM 647 C CA . ARG A 1 86 ? -8.119 0.952 -4.293 1.00 94.81 86 ARG A CA 1
ATOM 648 C C . ARG A 1 86 ? -7.431 -0.411 -4.237 1.00 94.81 86 ARG A C 1
ATOM 650 O O . ARG A 1 86 ? -7.716 -1.276 -5.059 1.00 94.81 86 ARG A O 1
ATOM 657 N N . ALA A 1 87 ? -6.484 -0.610 -3.318 1.00 94.62 87 ALA A N 1
ATOM 658 C CA . ALA A 1 87 ? -5.819 -1.903 -3.172 1.00 94.62 87 ALA A CA 1
ATOM 659 C C . ALA A 1 87 ? -6.759 -2.943 -2.557 1.00 94.62 87 ALA A C 1
ATOM 661 O O . ALA A 1 87 ? -6.797 -4.076 -3.033 1.00 94.62 87 ALA A O 1
ATOM 662 N N . LEU A 1 88 ? -7.541 -2.547 -1.549 1.00 95.12 88 LEU A N 1
ATOM 663 C CA . LEU A 1 88 ? -8.563 -3.391 -0.935 1.00 95.12 88 LEU A CA 1
ATOM 664 C C . LEU A 1 88 ? -9.622 -3.806 -1.950 1.00 95.12 88 LEU A C 1
ATOM 666 O O . LEU A 1 88 ? -9.892 -4.995 -2.044 1.00 95.12 88 LEU A O 1
ATOM 670 N N . GLU A 1 89 ? -10.149 -2.879 -2.750 1.00 91.94 89 GLU A N 1
ATOM 671 C CA . GLU A 1 89 ? -11.112 -3.180 -3.820 1.00 91.94 89 GLU A CA 1
ATOM 672 C C . GLU A 1 89 ? -10.566 -4.251 -4.773 1.00 91.94 89 GLU A C 1
ATOM 674 O O . GLU A 1 89 ? -11.176 -5.304 -4.952 1.00 91.94 89 GLU A O 1
ATOM 679 N N . ARG A 1 90 ? -9.346 -4.048 -5.295 1.00 89.69 90 ARG A N 1
ATOM 680 C CA . ARG A 1 90 ? -8.702 -5.000 -6.219 1.00 89.69 90 ARG A CA 1
ATOM 681 C C . ARG A 1 90 ? -8.496 -6.381 -5.606 1.00 89.69 90 ARG A C 1
ATOM 683 O O . ARG A 1 90 ? -8.560 -7.377 -6.323 1.00 89.69 90 ARG A O 1
ATOM 690 N N . LEU A 1 91 ? -8.190 -6.452 -4.311 1.00 91.19 91 LEU A N 1
ATOM 691 C CA . LEU A 1 91 ? -8.015 -7.728 -3.627 1.00 91.19 91 LEU A CA 1
ATOM 692 C C . LEU A 1 91 ? -9.352 -8.382 -3.270 1.00 91.19 91 LEU A C 1
ATOM 694 O O . LEU A 1 91 ? -9.478 -9.591 -3.432 1.00 91.19 91 LEU A O 1
ATOM 698 N N . MET A 1 92 ? -10.357 -7.626 -2.838 1.00 90.31 92 MET A N 1
ATOM 699 C CA . MET A 1 92 ? -11.685 -8.162 -2.521 1.00 90.31 92 MET A CA 1
ATOM 700 C C . MET A 1 92 ? -12.384 -8.728 -3.766 1.00 90.31 92 MET A C 1
ATOM 702 O O . MET A 1 92 ? -13.024 -9.778 -3.678 1.00 90.31 92 MET A O 1
ATOM 706 N N . ASP A 1 93 ? -12.168 -8.125 -4.939 1.00 84.12 93 ASP A N 1
ATOM 707 C CA . ASP A 1 93 ? -12.606 -8.679 -6.230 1.00 84.12 93 ASP A CA 1
ATOM 708 C C . ASP A 1 93 ? -11.957 -10.047 -6.532 1.00 84.12 93 ASP A C 1
ATOM 710 O O . ASP A 1 93 ? -12.511 -10.886 -7.245 1.00 84.12 93 ASP A O 1
ATOM 714 N N . ASP A 1 94 ? -10.794 -10.316 -5.934 1.00 79.94 94 ASP A N 1
ATOM 715 C CA . ASP A 1 94 ? -10.032 -11.561 -6.034 1.00 79.94 94 ASP A CA 1
ATOM 716 C C . ASP A 1 94 ? -10.172 -12.443 -4.772 1.00 79.94 94 ASP A C 1
ATOM 718 O O . ASP A 1 94 ? -9.236 -13.139 -4.361 1.00 79.94 94 ASP A O 1
ATOM 722 N N . SER A 1 95 ? -11.352 -12.419 -4.140 1.00 68.06 95 SER A N 1
ATOM 723 C CA . SER A 1 95 ? -11.665 -13.078 -2.852 1.00 68.06 95 SER A CA 1
ATOM 724 C C . SER A 1 95 ? -11.406 -14.591 -2.793 1.00 68.06 95 SER A C 1
ATOM 726 O O . SER A 1 95 ? -11.319 -15.167 -1.712 1.00 68.06 95 SER A O 1
ATOM 728 N N . ARG A 1 96 ? -11.212 -15.269 -3.932 1.00 72.31 96 ARG A N 1
ATOM 729 C CA . ARG A 1 96 ? -10.785 -16.684 -3.964 1.00 72.31 96 ARG A CA 1
ATOM 730 C C . ARG A 1 96 ? -9.340 -16.889 -3.501 1.00 72.31 96 ARG A C 1
ATOM 732 O O . ARG A 1 96 ? -8.945 -18.021 -3.231 1.00 72.31 96 ARG A O 1
ATOM 739 N N . ARG A 1 97 ? -8.536 -15.824 -3.465 1.00 75.56 97 ARG A N 1
ATOM 740 C CA . ARG A 1 97 ? -7.090 -15.879 -3.201 1.00 75.56 97 ARG A CA 1
ATOM 741 C C . ARG A 1 97 ? -6.659 -15.158 -1.929 1.00 75.56 97 ARG A C 1
ATOM 743 O O . ARG A 1 97 ? -5.471 -15.161 -1.631 1.00 75.56 97 ARG A O 1
ATOM 750 N N . ASN A 1 98 ? -7.581 -14.538 -1.194 1.00 84.75 98 ASN A N 1
ATOM 751 C CA . ASN A 1 98 ? -7.258 -13.801 0.025 1.00 84.75 98 ASN A CA 1
ATOM 752 C C . ASN A 1 98 ? -8.477 -13.701 0.968 1.00 84.75 98 ASN A C 1
ATOM 754 O O . ASN A 1 98 ? -9.608 -13.846 0.507 1.00 84.75 98 ASN A O 1
ATOM 758 N N . PRO A 1 99 ? -8.273 -13.456 2.275 1.00 90.06 99 PRO A N 1
ATOM 759 C CA . PRO A 1 99 ? -9.353 -13.443 3.265 1.00 90.06 99 PRO A CA 1
ATOM 760 C C . PRO A 1 99 ? -10.124 -12.114 3.340 1.00 90.06 99 PRO A C 1
ATOM 762 O O . PRO A 1 99 ? -11.018 -11.986 4.181 1.00 90.06 99 PRO A O 1
ATOM 765 N N . LEU A 1 100 ? -9.786 -11.117 2.511 1.00 92.88 100 LEU A N 1
ATOM 766 C CA . LEU A 1 100 ? -10.425 -9.804 2.547 1.00 92.88 100 LEU A CA 1
ATOM 767 C C . LEU A 1 100 ? -11.824 -9.898 1.944 1.00 92.88 100 LEU A C 1
ATOM 769 O O . LEU A 1 100 ? -12.011 -10.312 0.800 1.00 92.88 100 LEU A O 1
ATOM 773 N N . ARG A 1 101 ? -12.815 -9.487 2.730 1.00 92.12 101 ARG A N 1
ATOM 774 C CA . ARG A 1 101 ? -14.221 -9.462 2.337 1.00 92.12 101 ARG A CA 1
ATOM 775 C C . ARG A 1 101 ? -14.892 -8.225 2.916 1.00 92.12 101 ARG A C 1
ATOM 777 O O . ARG A 1 101 ? -14.524 -7.777 4.003 1.00 92.12 101 ARG A O 1
ATOM 784 N N . SER A 1 102 ? -15.889 -7.697 2.213 1.00 91.62 102 SER A N 1
ATOM 785 C CA . SER A 1 102 ? -16.598 -6.474 2.610 1.00 91.62 102 SER A CA 1
ATOM 786 C C . SER A 1 102 ? -17.357 -6.607 3.935 1.00 91.62 102 SER A C 1
ATOM 788 O O . SER A 1 102 ? -17.500 -5.627 4.655 1.00 91.62 102 SER A O 1
ATOM 790 N N . ASP A 1 103 ? -17.789 -7.816 4.301 1.00 93.12 103 ASP A N 1
ATOM 791 C CA . ASP A 1 103 ? -18.429 -8.122 5.587 1.00 93.12 103 ASP A CA 1
ATOM 792 C C . ASP A 1 103 ? -17.441 -8.186 6.765 1.00 93.12 103 ASP A C 1
ATOM 794 O O . ASP A 1 103 ? -17.861 -8.201 7.919 1.00 93.12 103 ASP A O 1
ATOM 798 N N . ARG A 1 104 ? -16.131 -8.206 6.490 1.00 94.69 104 ARG A N 1
ATOM 799 C CA . ARG A 1 104 ? -15.067 -8.365 7.496 1.00 94.69 104 ARG A CA 1
ATOM 800 C C . ARG A 1 104 ? -14.149 -7.156 7.640 1.00 94.69 104 ARG A C 1
ATOM 802 O O . ARG A 1 104 ? -13.285 -7.154 8.516 1.00 94.69 104 ARG A O 1
ATOM 809 N N . VAL A 1 105 ? -14.303 -6.148 6.786 1.00 97.69 105 VAL A N 1
ATOM 810 C CA . VAL A 1 105 ? -13.394 -5.002 6.715 1.00 97.69 105 VAL A CA 1
ATOM 811 C C . VAL A 1 105 ? -14.183 -3.702 6.754 1.00 97.69 105 VAL A C 1
ATOM 813 O O . VAL A 1 105 ? -15.028 -3.450 5.901 1.00 97.69 105 VAL A O 1
ATOM 816 N N . VAL A 1 106 ? -13.868 -2.843 7.724 1.00 98.44 106 VAL A N 1
ATOM 817 C CA . VAL A 1 106 ? -14.481 -1.516 7.867 1.00 98.44 106 VAL A CA 1
ATOM 818 C C . VAL A 1 106 ? -13.461 -0.430 7.529 1.00 98.44 106 VAL A C 1
ATOM 820 O O . VAL A 1 106 ? -12.412 -0.319 8.158 1.00 98.44 106 VAL A O 1
ATOM 823 N N . LEU A 1 107 ? -13.764 0.415 6.545 1.00 98.69 107 LEU A N 1
ATOM 824 C CA . LEU A 1 107 ? -12.845 1.473 6.122 1.00 98.69 107 LEU A CA 1
ATOM 825 C C . LEU A 1 107 ? -12.959 2.723 7.006 1.00 98.69 107 LEU A C 1
ATOM 827 O O . LEU A 1 107 ? -14.044 3.281 7.233 1.00 98.69 107 LEU A O 1
ATOM 831 N N . VAL A 1 108 ? -11.807 3.203 7.470 1.00 98.62 108 VAL A N 1
ATOM 832 C CA . VAL A 1 108 ? -11.658 4.481 8.170 1.00 98.62 108 VAL A CA 1
ATOM 833 C C . VAL A 1 108 ? -10.705 5.354 7.361 1.00 98.62 108 VAL A C 1
ATOM 835 O O . VAL A 1 108 ? -9.489 5.326 7.540 1.00 98.62 108 VAL A O 1
ATOM 838 N N . GLY A 1 109 ? -11.272 6.082 6.398 1.00 98.31 109 GLY A N 1
ATOM 839 C CA . GLY A 1 109 ? -10.503 6.810 5.400 1.00 98.31 109 GLY A CA 1
ATOM 840 C C . GLY A 1 109 ? -10.037 8.199 5.823 1.00 98.31 109 GLY A C 1
ATOM 841 O O . GLY A 1 109 ? -10.750 8.924 6.520 1.00 98.31 109 GLY A O 1
ATOM 842 N N . PHE A 1 110 ? -8.874 8.618 5.334 1.00 98.25 110 PHE A N 1
ATOM 843 C CA . PHE A 1 110 ? -8.409 9.997 5.459 1.00 98.25 110 PHE A CA 1
ATOM 844 C C . PHE A 1 110 ? -7.688 10.484 4.204 1.00 98.25 110 PHE A C 1
ATOM 846 O O . PHE A 1 110 ? -7.167 9.692 3.416 1.00 98.25 110 PHE A O 1
ATOM 853 N N . SER A 1 111 ? -7.690 11.799 4.010 1.00 97.44 111 SER A N 1
ATOM 854 C CA . SER A 1 111 ? -7.012 12.435 2.880 1.00 97.44 111 SER A CA 1
ATOM 855 C C . SER A 1 111 ? -5.506 12.560 3.130 1.00 97.44 111 SER A C 1
ATOM 857 O O . SER A 1 111 ? -5.084 12.886 4.242 1.00 97.44 111 SER A O 1
ATOM 859 N N . CYS A 1 112 ? -4.689 12.304 2.105 1.00 96.50 112 CYS A N 1
ATOM 860 C CA . CYS 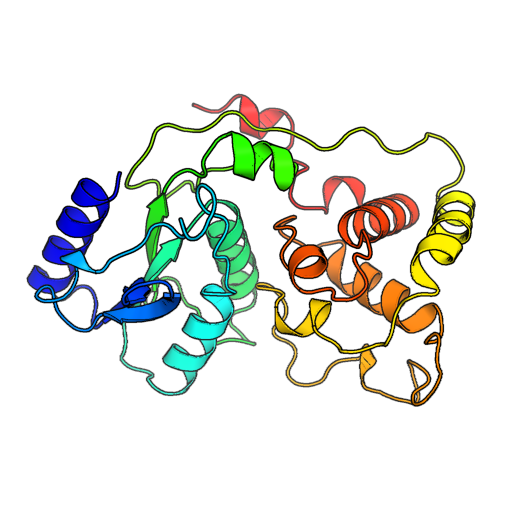A 1 112 ? -3.241 12.499 2.178 1.00 96.50 112 CYS A CA 1
ATOM 861 C C . CYS A 1 112 ? -2.884 13.993 2.215 1.00 96.50 112 CYS A C 1
ATOM 863 O O . CYS A 1 112 ? -3.554 14.788 1.554 1.00 96.50 112 CYS A O 1
ATOM 865 N N . PRO A 1 113 ? -1.776 14.374 2.870 1.00 96.00 113 PRO A N 1
ATOM 866 C CA . PRO A 1 113 ? -1.202 15.711 2.733 1.00 96.00 113 PRO A CA 1
ATOM 867 C C . PRO A 1 113 ? -0.842 16.053 1.270 1.00 96.00 113 PRO A C 1
ATOM 869 O O . PRO A 1 113 ? -0.441 15.144 0.528 1.00 96.00 113 PRO A O 1
ATOM 872 N N . PRO A 1 114 ? -0.947 17.328 0.840 1.00 95.44 114 PRO A N 1
ATOM 873 C CA . PRO A 1 114 ? -0.573 17.764 -0.510 1.00 95.44 114 PRO A CA 1
ATOM 874 C C . PRO A 1 114 ? 0.864 17.407 -0.904 1.00 95.44 114 PRO A C 1
ATOM 876 O O . PRO A 1 114 ? 1.105 16.970 -2.027 1.00 95.44 114 PRO A O 1
ATOM 879 N N . GLU A 1 115 ? 1.812 17.520 0.025 1.00 94.44 115 GLU A N 1
ATOM 880 C CA . GLU A 1 115 ? 3.232 17.241 -0.199 1.00 94.44 115 GLU A CA 1
ATOM 881 C C . GLU A 1 115 ? 3.448 15.761 -0.526 1.00 94.44 115 GLU A C 1
ATOM 883 O O . GLU A 1 115 ? 4.148 15.412 -1.477 1.00 94.44 115 GLU A O 1
ATOM 888 N N . LEU A 1 116 ? 2.769 14.874 0.210 1.00 94.50 116 LEU A N 1
ATOM 889 C CA . LEU A 1 116 ? 2.805 13.444 -0.065 1.00 94.50 116 LEU A CA 1
ATOM 890 C C . LEU A 1 116 ? 2.090 13.102 -1.379 1.00 94.50 116 LEU A C 1
ATOM 892 O O . LEU A 1 116 ? 2.538 12.214 -2.108 1.00 94.50 116 LEU A O 1
ATOM 896 N N . ALA A 1 117 ? 0.974 13.772 -1.682 1.00 94.56 117 ALA A N 1
ATOM 897 C CA . ALA A 1 117 ? 0.256 13.581 -2.939 1.00 94.56 117 ALA A CA 1
ATOM 898 C C . ALA A 1 117 ? 1.138 13.951 -4.141 1.00 94.56 117 ALA A C 1
ATOM 900 O O . ALA A 1 117 ? 1.176 13.183 -5.103 1.00 94.56 117 ALA A O 1
ATOM 901 N N . ALA A 1 118 ? 1.890 15.051 -4.045 1.00 93.12 118 ALA A N 1
ATOM 902 C CA . ALA A 1 118 ? 2.874 15.471 -5.037 1.00 93.12 118 ALA A CA 1
ATOM 903 C C . ALA A 1 118 ? 4.035 14.474 -5.151 1.00 93.12 118 ALA A C 1
ATOM 905 O O . ALA A 1 118 ? 4.316 14.002 -6.249 1.00 93.12 118 ALA A O 1
ATOM 906 N N . PHE A 1 119 ? 4.640 14.066 -4.029 1.00 91.81 119 PHE A N 1
ATOM 907 C CA . PHE A 1 119 ? 5.711 13.061 -4.013 1.00 91.81 119 PHE A CA 1
ATOM 908 C C . PHE A 1 119 ? 5.282 11.736 -4.665 1.00 91.81 119 PHE A C 1
ATOM 910 O O . PHE A 1 119 ? 6.009 11.133 -5.453 1.00 91.81 119 PHE A O 1
ATOM 917 N N . CYS A 1 120 ? 4.069 11.272 -4.360 1.00 91.62 120 CYS A N 1
ATOM 918 C CA . CYS A 1 120 ? 3.537 10.039 -4.934 1.00 91.62 120 CYS A CA 1
ATOM 919 C C . CYS A 1 120 ? 3.084 10.197 -6.389 1.00 91.62 120 CYS A C 1
ATOM 921 O O . CYS A 1 120 ? 2.842 9.178 -7.042 1.00 91.62 120 CYS A O 1
ATOM 923 N N . GLU A 1 121 ? 2.948 11.428 -6.881 1.00 92.06 121 GLU A N 1
ATOM 924 C CA . GLU A 1 121 ? 2.255 11.778 -8.121 1.00 92.06 121 GLU A CA 1
ATOM 925 C C . GLU A 1 121 ? 0.825 11.186 -8.159 1.00 92.06 121 GLU A C 1
ATOM 927 O O . GLU A 1 121 ? 0.393 10.501 -9.095 1.00 92.06 121 GLU A O 1
ATOM 932 N N . CYS A 1 122 ? 0.095 11.367 -7.056 1.00 91.06 122 CYS A N 1
ATOM 933 C CA . CYS A 1 122 ? -1.187 10.721 -6.819 1.00 91.06 122 CYS A CA 1
ATOM 934 C C . CYS A 1 122 ? -2.347 11.507 -7.434 1.00 91.06 122 CYS A C 1
ATOM 936 O O . CYS A 1 122 ? -2.580 12.661 -7.096 1.00 91.06 122 CYS A O 1
ATOM 938 N N . ARG A 1 123 ? -3.167 10.846 -8.252 1.00 90.50 123 ARG A N 1
ATOM 939 C CA . ARG A 1 123 ? -4.339 11.470 -8.893 1.00 90.50 123 ARG A CA 1
ATOM 940 C C . ARG A 1 123 ? -5.588 11.543 -8.014 1.00 90.50 123 ARG A C 1
ATOM 942 O O . ARG A 1 123 ? -6.408 12.430 -8.202 1.00 90.50 123 ARG A O 1
ATOM 949 N N . LYS A 1 124 ? -5.720 10.618 -7.058 1.00 92.50 124 LYS A N 1
ATOM 950 C CA . LYS A 1 124 ? -6.817 10.560 -6.077 1.00 92.50 124 LYS A CA 1
ATOM 951 C C . LYS A 1 124 ? -6.232 10.309 -4.679 1.00 92.50 124 LYS A C 1
ATOM 953 O O . LYS A 1 124 ? -6.175 9.151 -4.241 1.00 92.50 124 LYS A O 1
ATOM 958 N N . PRO A 1 125 ? -5.705 11.354 -4.014 1.00 95.44 125 PRO A N 1
ATOM 959 C CA . PRO A 1 125 ? -5.094 11.275 -2.683 1.00 95.44 125 PRO A CA 1
ATOM 960 C C . PRO A 1 125 ? -6.103 11.178 -1.524 1.00 95.44 125 PRO A C 1
ATOM 962 O O . PRO A 1 125 ? -5.725 11.372 -0.374 1.00 95.44 125 PRO A O 1
ATOM 965 N N . TRP A 1 126 ? -7.360 10.822 -1.789 1.00 96.62 126 TRP A N 1
ATOM 966 C CA . TRP A 1 126 ? -8.383 10.555 -0.778 1.00 96.62 126 TRP A CA 1
ATOM 967 C C . TRP A 1 126 ? -9.142 9.255 -1.106 1.00 96.62 126 TRP A C 1
ATOM 969 O O . TRP A 1 126 ? -9.233 8.887 -2.280 1.00 96.62 126 TRP A O 1
ATOM 979 N N . PRO A 1 127 ? -9.659 8.538 -0.099 1.00 96.69 127 PRO A N 1
ATOM 980 C CA . PRO A 1 127 ? -10.599 7.437 -0.302 1.00 96.69 127 PRO A CA 1
ATOM 981 C C . PRO A 1 127 ? -12.042 7.944 -0.453 1.00 96.69 127 PRO A C 1
ATOM 983 O O . PRO A 1 127 ? -12.368 9.028 0.033 1.00 96.69 127 PRO A O 1
ATOM 986 N N . ASP A 1 128 ? -12.919 7.158 -1.070 1.00 96.19 128 ASP A N 1
ATOM 987 C CA . ASP A 1 128 ? -14.367 7.393 -1.094 1.00 96.19 128 ASP A CA 1
ATOM 988 C C . ASP A 1 128 ? -14.976 7.201 0.299 1.00 96.19 128 ASP A C 1
ATOM 990 O O . ASP A 1 128 ? -15.830 7.986 0.714 1.00 96.19 128 ASP A O 1
ATOM 994 N N . ALA A 1 129 ? -14.455 6.258 1.093 1.00 95.81 129 ALA A N 1
ATOM 995 C CA . ALA A 1 129 ? -14.787 6.079 2.509 1.00 95.81 129 ALA A CA 1
ATOM 996 C C . ALA A 1 129 ? -14.146 7.142 3.441 1.00 95.81 129 ALA A C 1
ATOM 998 O O . ALA A 1 129 ? -13.657 6.835 4.540 1.00 95.81 129 ALA A O 1
ATOM 999 N N . LEU A 1 130 ? -14.130 8.409 3.014 1.00 97.94 130 LEU A N 1
ATOM 1000 C CA . LEU A 1 130 ? -13.495 9.524 3.715 1.00 97.94 130 LEU A CA 1
ATOM 1001 C C . LEU A 1 130 ? -14.162 9.801 5.071 1.00 97.94 130 LEU A C 1
ATOM 1003 O O . LEU A 1 130 ? -15.336 10.139 5.164 1.00 97.94 130 LEU A O 1
ATOM 1007 N N . THR A 1 131 ? -13.381 9.685 6.142 1.00 98.06 131 THR A N 1
ATOM 1008 C CA . THR A 1 131 ? -13.784 10.010 7.519 1.00 98.06 131 THR A CA 1
ATOM 1009 C C . THR A 1 131 ? -13.242 11.367 7.957 1.00 98.06 131 THR A C 1
ATOM 1011 O O . THR A 1 131 ? -13.920 12.114 8.660 1.00 98.06 131 THR A O 1
ATOM 1014 N N . ALA A 1 132 ? -12.003 11.691 7.577 1.00 97.75 132 ALA A N 1
ATOM 1015 C CA . ALA A 1 132 ? -11.343 12.911 8.020 1.00 97.75 132 ALA A CA 1
ATOM 1016 C C . ALA A 1 132 ? -10.434 13.526 6.949 1.00 97.75 132 ALA A C 1
ATOM 1018 O O . ALA A 1 132 ? -9.750 12.821 6.214 1.00 97.75 132 ALA A O 1
ATOM 1019 N N . GLY A 1 133 ? -10.366 14.857 6.952 1.00 96.25 133 GLY A N 1
ATOM 1020 C CA . GLY A 1 133 ? -9.581 15.639 5.995 1.00 96.25 133 GLY A CA 1
ATOM 1021 C C . GLY A 1 133 ? -10.429 16.134 4.830 1.00 96.25 133 GLY A C 1
ATOM 1022 O O . GLY A 1 133 ? -11.473 15.563 4.529 1.00 96.25 133 GLY A O 1
ATOM 1023 N N . GLU A 1 134 ? -9.989 17.222 4.211 1.00 96.44 134 GLU A N 1
ATOM 1024 C CA . GLU A 1 134 ? -10.557 17.714 2.955 1.00 96.44 134 GLU A CA 1
ATOM 1025 C C . GLU A 1 134 ? -9.947 16.947 1.781 1.00 96.44 134 GLU A C 1
ATOM 1027 O O . GLU A 1 134 ? -8.825 16.445 1.884 1.00 96.44 134 GLU A O 1
ATOM 1032 N N . ARG A 1 135 ? -10.682 16.831 0.669 1.00 96.88 135 ARG A N 1
ATOM 1033 C CA . ARG A 1 135 ? -10.191 16.152 -0.536 1.00 96.88 135 ARG A CA 1
ATOM 1034 C C . ARG A 1 135 ? -8.991 16.926 -1.091 1.00 96.88 135 ARG A C 1
ATOM 1036 O O . ARG A 1 135 ? -9.151 18.008 -1.648 1.00 96.88 135 ARG A O 1
ATOM 1043 N N . THR A 1 136 ? -7.794 16.368 -0.928 1.00 96.31 136 THR A N 1
ATOM 1044 C CA . THR A 1 136 ? -6.550 16.975 -1.413 1.00 96.31 136 THR A CA 1
ATOM 1045 C C . THR A 1 136 ? -6.539 16.948 -2.941 1.00 96.31 136 THR A C 1
ATOM 1047 O O . THR A 1 136 ? -6.847 15.901 -3.503 1.00 96.31 136 THR A O 1
ATOM 1050 N N . PRO A 1 137 ? -6.187 18.033 -3.648 1.00 94.12 137 PRO A N 1
ATOM 1051 C CA . PRO A 1 137 ? -6.083 18.004 -5.103 1.00 94.12 137 PRO A CA 1
ATOM 1052 C C . PRO A 1 137 ? -5.117 16.919 -5.597 1.00 94.12 137 PRO A C 1
ATOM 1054 O O . PRO A 1 137 ? -4.083 16.655 -4.983 1.00 94.12 137 PRO A O 1
ATOM 1057 N N . GLY A 1 138 ? -5.457 16.279 -6.716 1.00 92.81 138 GLY A N 1
ATOM 1058 C CA . GLY A 1 138 ? -4.572 15.311 -7.359 1.00 92.81 138 GLY A CA 1
ATOM 1059 C C . GLY A 1 138 ? -3.340 15.980 -7.977 1.00 92.81 138 GLY A C 1
ATOM 1060 O O . GLY A 1 138 ? -3.432 17.070 -8.534 1.00 92.81 138 GLY A O 1
ATOM 1061 N N . ALA A 1 139 ? -2.204 15.290 -7.933 1.00 91.56 139 ALA A N 1
ATOM 1062 C CA . ALA A 1 139 ? -0.943 15.674 -8.560 1.00 91.56 139 ALA A CA 1
ATOM 1063 C C . ALA A 1 139 ? -0.512 14.569 -9.546 1.00 91.56 139 ALA A C 1
ATOM 1065 O O . ALA A 1 139 ? 0.308 13.735 -9.186 1.00 91.56 139 ALA A O 1
ATOM 1066 N N . PRO A 1 140 ? -1.112 14.458 -10.748 1.00 87.81 140 PRO A N 1
ATOM 1067 C CA . PRO A 1 140 ? -0.760 13.417 -11.718 1.00 87.81 140 PRO A CA 1
ATOM 1068 C C . PRO A 1 140 ? 0.725 13.461 -12.113 1.00 87.81 140 PRO A C 1
ATOM 1070 O O . PRO A 1 140 ? 1.314 14.541 -12.131 1.00 87.81 140 PRO A O 1
ATOM 1073 N N . PRO A 1 141 ? 1.316 12.319 -12.506 1.00 86.56 141 PRO A N 1
ATOM 1074 C CA . PRO A 1 141 ? 2.680 12.306 -13.008 1.00 86.56 141 PRO A CA 1
ATOM 1075 C C . PRO A 1 141 ? 2.759 12.981 -14.382 1.00 86.56 141 PRO A C 1
ATOM 1077 O O . PRO A 1 141 ? 1.775 12.999 -15.130 1.00 86.56 141 PRO A O 1
ATOM 1080 N N . ALA A 1 142 ? 3.947 13.460 -14.751 1.00 86.06 142 ALA A N 1
ATOM 1081 C CA . ALA A 1 142 ? 4.186 14.009 -16.084 1.00 86.06 142 ALA A CA 1
ATOM 1082 C C . ALA A 1 142 ? 3.903 12.958 -17.182 1.00 86.06 142 ALA A C 1
ATOM 1084 O O . ALA A 1 142 ? 4.112 11.759 -16.944 1.00 86.06 142 ALA A O 1
ATOM 1085 N N . PRO A 1 143 ? 3.432 13.357 -18.378 1.00 85.94 143 PRO A N 1
ATOM 1086 C CA . PRO A 1 143 ? 3.294 12.454 -19.521 1.00 85.94 143 PRO A CA 1
ATOM 1087 C C . PRO A 1 143 ? 4.606 11.726 -19.845 1.00 85.94 143 PRO A C 1
ATOM 1089 O O . PRO A 1 143 ? 5.692 12.238 -19.578 1.00 85.94 143 PRO A O 1
ATOM 1092 N N . LEU A 1 144 ? 4.502 10.509 -20.384 1.00 86.25 144 LEU A N 1
ATOM 1093 C CA . LEU A 1 144 ? 5.671 9.822 -20.938 1.00 86.25 144 LEU A CA 1
ATOM 1094 C C . LEU A 1 144 ? 6.075 10.484 -22.266 1.00 86.25 144 LEU A C 1
ATOM 1096 O O . LEU A 1 144 ? 5.267 11.172 -22.883 1.00 86.25 144 LEU A O 1
ATOM 1100 N N . SER A 1 145 ? 7.318 10.261 -22.699 1.00 88.75 145 SER A N 1
ATOM 1101 C CA . SER A 1 145 ? 7.765 10.635 -24.047 1.00 88.75 145 SER A CA 1
ATOM 1102 C C . SER A 1 145 ? 6.917 9.938 -25.111 1.00 88.75 145 SER A C 1
ATOM 1104 O O . SER A 1 145 ? 6.515 8.794 -24.915 1.00 88.75 145 SER A O 1
ATOM 1106 N N . GLU A 1 146 ? 6.703 10.598 -26.250 1.00 88.94 146 GLU A N 1
ATOM 1107 C CA . GLU A 1 146 ? 5.969 10.028 -27.386 1.00 88.94 146 GLU A CA 1
ATOM 1108 C C . GLU A 1 146 ? 6.784 9.014 -28.207 1.00 88.94 146 GLU A C 1
ATOM 1110 O O . GLU A 1 146 ? 6.212 8.341 -29.060 1.00 88.94 146 GLU A O 1
ATOM 1115 N N . ALA A 1 147 ? 8.085 8.858 -27.928 1.00 93.25 147 ALA A N 1
ATOM 1116 C CA . ALA A 1 147 ? 8.966 7.885 -28.587 1.00 93.25 147 ALA A CA 1
ATOM 1117 C C . ALA A 1 147 ? 8.480 6.428 -28.449 1.00 93.25 147 ALA A C 1
ATOM 1119 O O . ALA A 1 147 ? 7.565 6.140 -27.668 1.00 93.25 147 ALA A O 1
ATOM 1120 N N . ASP A 1 148 ? 9.096 5.509 -29.198 1.00 93.12 148 ASP A N 1
ATOM 1121 C CA . ASP A 1 148 ? 8.715 4.097 -29.188 1.00 93.12 148 ASP A CA 1
ATOM 1122 C C . ASP A 1 148 ? 8.802 3.499 -27.763 1.00 93.12 148 ASP A C 1
ATOM 1124 O O . ASP A 1 148 ? 9.819 3.656 -27.080 1.00 93.12 148 ASP A O 1
ATOM 1128 N N . PRO A 1 149 ? 7.747 2.823 -27.262 1.00 88.50 149 PRO A N 1
ATOM 1129 C CA . PRO A 1 149 ? 7.743 2.297 -25.901 1.00 88.50 149 PRO A CA 1
ATOM 1130 C C . PRO A 1 149 ? 8.838 1.265 -25.615 1.00 88.50 149 PRO A C 1
ATOM 1132 O O . PRO A 1 149 ? 9.289 1.196 -24.474 1.00 88.50 149 PRO A O 1
ATOM 1135 N N . LEU A 1 150 ? 9.247 0.453 -26.594 1.00 89.94 150 LEU A N 1
ATOM 1136 C CA . LEU A 1 150 ? 10.297 -0.546 -26.393 1.00 89.94 150 LEU A CA 1
ATOM 1137 C C . LEU A 1 150 ? 11.666 0.127 -26.297 1.00 89.94 150 LEU A C 1
ATOM 1139 O O . LEU A 1 150 ? 12.430 -0.216 -25.398 1.00 89.94 150 LEU A O 1
ATOM 1143 N N . GLU A 1 151 ? 11.924 1.136 -27.132 1.00 93.12 151 GLU A N 1
ATOM 1144 C CA . GLU A 1 151 ? 13.133 1.965 -27.029 1.00 93.12 151 GLU A CA 1
ATOM 1145 C C . GLU A 1 151 ? 13.221 2.646 -25.655 1.00 93.12 151 GLU A C 1
ATOM 1147 O O . GLU A 1 151 ? 14.235 2.537 -24.968 1.00 93.12 151 GLU A O 1
ATOM 1152 N N . LEU A 1 152 ? 12.125 3.252 -25.185 1.00 92.00 152 LEU A N 1
ATOM 1153 C CA . LEU A 1 152 ? 12.073 3.884 -23.861 1.00 92.00 152 LEU A CA 1
ATOM 1154 C C . LEU A 1 152 ? 12.286 2.888 -22.711 1.00 92.00 152 LEU A C 1
ATOM 1156 O O . LEU A 1 152 ? 12.857 3.241 -21.679 1.00 92.00 152 LEU A O 1
ATOM 1160 N N . ILE A 1 153 ? 11.800 1.651 -22.850 1.00 92.31 153 ILE A N 1
ATOM 1161 C CA . ILE A 1 153 ? 12.032 0.586 -21.867 1.00 92.31 153 ILE A CA 1
ATOM 1162 C C . ILE A 1 153 ? 13.513 0.193 -21.847 1.00 92.31 153 ILE A C 1
ATOM 1164 O O . ILE A 1 153 ? 14.075 0.023 -20.763 1.00 92.31 153 ILE A O 1
ATOM 1168 N N . ASP A 1 154 ? 14.145 0.061 -23.012 1.00 92.25 154 ASP A N 1
ATOM 1169 C CA . ASP A 1 154 ? 15.567 -0.266 -23.115 1.00 92.25 154 ASP A CA 1
ATOM 1170 C C . ASP A 1 154 ? 16.458 0.843 -22.546 1.00 92.25 154 ASP A C 1
ATOM 1172 O O . ASP A 1 154 ? 17.366 0.548 -21.768 1.00 92.25 154 ASP A O 1
ATOM 1176 N N . GLU A 1 155 ? 16.151 2.111 -22.819 1.00 92.44 155 GLU A N 1
ATOM 1177 C CA . GLU A 1 155 ? 16.822 3.252 -22.185 1.00 92.44 155 GLU A CA 1
ATOM 1178 C C . GLU A 1 155 ? 16.626 3.251 -20.662 1.00 92.44 155 GLU A C 1
ATOM 1180 O O . GLU A 1 155 ? 17.567 3.464 -19.890 1.00 92.44 155 GLU A O 1
ATOM 1185 N N . TRP A 1 156 ? 15.408 2.952 -20.198 1.00 93.62 156 TRP A N 1
ATOM 1186 C CA . TRP A 1 156 ? 15.107 2.864 -18.772 1.00 93.62 156 TRP A CA 1
ATOM 1187 C C . TRP A 1 156 ? 15.928 1.772 -18.072 1.00 93.62 156 TRP A C 1
ATOM 1189 O O . TRP A 1 156 ? 16.289 1.933 -16.900 1.00 93.62 156 TRP A O 1
ATOM 1199 N N . PHE A 1 157 ? 16.272 0.679 -18.763 1.00 92.69 157 PHE A N 1
ATOM 1200 C CA . PHE A 1 157 ? 17.040 -0.416 -18.167 1.00 92.69 157 PHE A CA 1
ATOM 1201 C C . PHE A 1 157 ? 18.412 0.009 -17.655 1.00 92.69 157 PHE A C 1
ATOM 1203 O O . PHE A 1 157 ? 18.841 -0.526 -16.627 1.00 92.69 157 PHE A O 1
ATOM 1210 N N . GLU A 1 158 ? 19.036 1.022 -18.253 1.00 91.38 158 GLU A N 1
ATOM 1211 C CA . GLU A 1 158 ? 20.294 1.580 -17.749 1.00 91.38 158 GLU A CA 1
ATOM 1212 C C . GLU A 1 158 ? 20.148 2.134 -16.320 1.00 91.38 158 GLU A C 1
ATOM 1214 O O . GLU A 1 158 ? 21.026 1.951 -15.475 1.00 91.38 158 GLU A O 1
ATOM 1219 N N . THR A 1 159 ? 18.976 2.684 -15.979 1.00 87.88 159 THR A N 1
ATOM 1220 C CA . THR A 1 159 ? 18.647 3.168 -14.620 1.00 87.88 159 THR A CA 1
ATOM 1221 C C . THR A 1 159 ? 18.487 2.024 -13.609 1.00 87.88 159 THR A C 1
ATOM 1223 O O . THR A 1 159 ? 18.600 2.220 -12.391 1.00 87.88 159 THR A O 1
ATOM 1226 N N . SER A 1 160 ? 18.207 0.813 -14.093 1.00 89.56 160 SER A N 1
ATOM 1227 C CA . SER A 1 160 ? 17.908 -0.360 -13.270 1.00 89.56 160 SER A CA 1
ATOM 1228 C C . SER A 1 160 ? 19.123 -1.244 -12.966 1.00 89.56 160 SER A C 1
ATOM 1230 O O . SER A 1 160 ? 19.011 -2.139 -12.129 1.00 89.56 160 SER A O 1
ATOM 1232 N N . ASN A 1 161 ? 20.294 -0.959 -13.553 1.00 91.19 161 ASN A N 1
ATOM 1233 C CA . ASN A 1 161 ? 21.544 -1.713 -13.349 1.00 91.19 161 ASN A CA 1
ATOM 1234 C C . ASN A 1 161 ? 22.051 -1.712 -11.892 1.00 91.19 161 ASN A C 1
ATOM 1236 O O . ASN A 1 161 ? 22.900 -2.510 -11.515 1.00 91.19 161 ASN A O 1
ATOM 1240 N N . ARG A 1 162 ? 21.495 -0.853 -11.037 1.00 92.94 162 ARG A N 1
ATOM 1241 C CA . ARG A 1 162 ? 21.707 -0.842 -9.577 1.00 92.94 162 ARG A CA 1
ATOM 1242 C C . ARG A 1 162 ? 20.798 -1.802 -8.800 1.00 92.94 162 ARG A C 1
ATOM 1244 O O . ARG A 1 162 ? 20.835 -1.837 -7.572 1.00 92.94 162 ARG A O 1
ATOM 1251 N N . CYS A 1 163 ? 19.926 -2.549 -9.477 1.00 95.06 163 CYS A N 1
ATOM 1252 C CA . CYS A 1 163 ? 19.033 -3.493 -8.820 1.00 95.06 163 CYS A CA 1
ATOM 1253 C C . CYS A 1 163 ? 19.830 -4.622 -8.165 1.00 95.06 163 CYS A C 1
ATOM 1255 O O . CYS A 1 163 ? 20.684 -5.239 -8.788 1.00 95.06 163 CYS A O 1
ATOM 1257 N N . ILE A 1 164 ? 19.483 -4.940 -6.919 1.00 93.88 164 ILE A N 1
ATOM 1258 C CA . ILE A 1 164 ? 20.073 -6.057 -6.164 1.00 93.88 164 ILE A CA 1
ATOM 1259 C C . ILE A 1 164 ? 19.088 -7.212 -5.945 1.00 93.88 164 ILE A C 1
ATOM 1261 O O . ILE A 1 164 ? 19.321 -8.086 -5.118 1.00 93.88 164 ILE A O 1
ATOM 1265 N N . LYS A 1 165 ? 17.935 -7.186 -6.632 1.00 93.81 165 LYS A N 1
ATOM 1266 C CA . LYS A 1 165 ? 16.874 -8.206 -6.539 1.00 93.81 165 LYS A CA 1
ATOM 1267 C C . LYS A 1 165 ? 16.462 -8.563 -5.095 1.00 93.81 165 LYS A C 1
ATOM 1269 O O . LYS A 1 165 ? 16.134 -9.705 -4.800 1.00 93.81 165 LYS A O 1
ATOM 1274 N N . CYS A 1 166 ? 16.404 -7.585 -4.186 1.00 94.19 166 CYS A N 1
ATOM 1275 C CA . CYS A 1 166 ? 16.048 -7.812 -2.773 1.00 94.19 166 CYS A CA 1
ATOM 1276 C C . CYS A 1 166 ? 14.563 -8.151 -2.527 1.00 94.19 166 CYS A C 1
ATOM 1278 O O . CYS A 1 166 ? 14.153 -8.350 -1.387 1.00 94.19 166 CYS A O 1
ATOM 1280 N N . PHE A 1 167 ? 13.731 -8.145 -3.575 1.00 95.00 167 PHE A N 1
ATOM 1281 C CA . PHE A 1 167 ? 12.274 -8.321 -3.524 1.00 95.00 167 PHE A CA 1
ATOM 1282 C C . PHE A 1 167 ? 11.491 -7.302 -2.676 1.00 95.00 167 PHE A C 1
ATOM 1284 O O . PHE A 1 167 ? 10.272 -7.433 -2.572 1.00 95.00 167 PHE A O 1
ATOM 1291 N N . GLY A 1 168 ? 12.121 -6.242 -2.153 1.00 95.94 168 GLY A N 1
ATOM 1292 C CA . GLY A 1 168 ? 11.440 -5.198 -1.372 1.00 95.94 168 GLY A CA 1
ATOM 1293 C C . GLY A 1 168 ? 10.237 -4.603 -2.110 1.00 95.94 168 GLY A C 1
ATOM 1294 O O . GLY A 1 168 ? 9.134 -4.549 -1.571 1.00 95.94 168 GLY A O 1
ATOM 1295 N N . CYS A 1 169 ? 10.402 -4.306 -3.403 1.00 95.56 169 CYS A N 1
ATOM 1296 C CA . CYS A 1 169 ? 9.327 -3.798 -4.251 1.00 95.56 169 CYS A CA 1
ATOM 1297 C C . CYS A 1 169 ? 8.139 -4.762 -4.397 1.00 95.56 169 CYS A C 1
ATOM 1299 O O . CYS A 1 169 ? 7.007 -4.313 -4.567 1.00 95.56 169 CYS A O 1
ATOM 1301 N N . ARG A 1 170 ? 8.371 -6.082 -4.369 1.00 95.31 170 ARG A N 1
ATOM 1302 C CA . ARG A 1 170 ? 7.322 -7.114 -4.389 1.00 95.31 170 ARG A CA 1
ATOM 1303 C C . ARG A 1 170 ? 6.650 -7.197 -3.022 1.00 95.31 170 ARG A C 1
ATOM 1305 O O . ARG A 1 170 ? 5.432 -7.089 -2.949 1.00 95.31 170 ARG A O 1
ATOM 1312 N N . ASN A 1 171 ? 7.446 -7.351 -1.967 1.00 95.25 171 ASN A N 1
ATOM 1313 C CA . ASN A 1 171 ? 6.964 -7.636 -0.618 1.00 95.25 171 ASN A CA 1
ATOM 1314 C C . ASN A 1 171 ? 6.147 -6.489 -0.023 1.00 95.25 171 ASN A C 1
ATOM 1316 O O . ASN A 1 171 ? 5.214 -6.755 0.716 1.00 95.25 171 ASN A O 1
ATOM 1320 N N . ILE A 1 172 ? 6.452 -5.236 -0.369 1.00 96.31 172 ILE A N 1
ATOM 1321 C CA . ILE A 1 172 ? 5.700 -4.069 0.115 1.00 96.31 172 ILE A CA 1
ATOM 1322 C C . ILE A 1 172 ? 4.398 -3.808 -0.663 1.00 96.31 172 ILE A C 1
ATOM 1324 O O . ILE A 1 172 ? 3.631 -2.908 -0.328 1.00 96.31 172 ILE A O 1
ATOM 1328 N N . CYS A 1 173 ? 4.175 -4.499 -1.783 1.00 95.56 173 CYS A N 1
ATOM 1329 C CA . CYS A 1 173 ? 3.124 -4.132 -2.721 1.00 95.56 173 CYS A CA 1
ATOM 1330 C C . CYS A 1 173 ? 1.740 -4.542 -2.192 1.00 95.56 173 CYS A C 1
ATOM 1332 O O . CYS A 1 173 ? 1.476 -5.738 -2.087 1.00 95.56 173 CYS A O 1
ATOM 1334 N N . PRO A 1 174 ? 0.805 -3.600 -1.968 1.00 94.81 174 PRO A N 1
ATOM 1335 C CA . PRO A 1 174 ? -0.456 -3.898 -1.290 1.00 94.81 174 PRO A CA 1
ATOM 1336 C C . PRO A 1 174 ? -1.427 -4.729 -2.134 1.00 94.81 174 PRO A C 1
ATOM 1338 O O . PRO A 1 174 ? -2.414 -5.212 -1.605 1.00 94.81 174 PRO A O 1
ATOM 1341 N N . VAL A 1 175 ? -1.159 -4.904 -3.433 1.00 92.75 175 VAL A N 1
ATOM 1342 C CA . VAL A 1 175 ? -1.973 -5.716 -4.357 1.00 92.75 175 VAL A CA 1
ATOM 1343 C C . VAL A 1 175 ? -1.305 -7.039 -4.743 1.00 92.75 175 VAL A C 1
ATOM 1345 O O . VAL A 1 175 ? -1.825 -7.778 -5.578 1.00 92.75 175 VAL A O 1
ATOM 1348 N N . CYS A 1 176 ? -0.134 -7.347 -4.177 1.00 90.81 176 CYS A N 1
ATOM 1349 C CA . CYS A 1 176 ? 0.548 -8.611 -4.423 1.00 90.81 176 CYS A CA 1
ATOM 1350 C C . CYS A 1 176 ? 0.076 -9.658 -3.403 1.00 90.81 176 CYS A C 1
ATOM 1352 O O . CYS A 1 176 ? 0.343 -9.526 -2.210 1.00 90.81 176 CYS A O 1
ATOM 1354 N N . ASN A 1 177 ? -0.630 -10.686 -3.883 1.00 88.19 177 ASN A N 1
ATOM 1355 C CA . ASN A 1 177 ? -1.253 -11.739 -3.066 1.00 88.19 177 ASN A CA 1
ATOM 1356 C C . ASN A 1 177 ? -0.978 -13.166 -3.591 1.00 88.19 177 ASN A C 1
ATOM 1358 O O . ASN A 1 177 ? -1.684 -14.112 -3.247 1.00 88.19 177 ASN A O 1
ATOM 1362 N N . CYS A 1 178 ? 0.001 -13.334 -4.482 1.00 87.38 178 CYS A N 1
ATOM 1363 C CA . CYS A 1 178 ? 0.327 -14.644 -5.043 1.00 87.38 178 CYS A CA 1
ATOM 1364 C C . CYS A 1 178 ? 0.986 -15.530 -3.974 1.00 87.38 178 CYS A C 1
ATOM 1366 O O . CYS A 1 178 ? 1.936 -15.088 -3.334 1.00 87.38 178 CYS A O 1
ATOM 1368 N N . LYS A 1 179 ? 0.531 -16.784 -3.829 1.00 83.94 179 LYS A N 1
ATOM 1369 C CA . LYS A 1 179 ? 1.174 -17.780 -2.947 1.00 83.94 179 LYS A CA 1
ATOM 1370 C C . LYS A 1 179 ? 2.532 -18.237 -3.479 1.00 83.94 179 LYS A C 1
ATOM 1372 O O . LYS A 1 179 ? 3.463 -18.440 -2.715 1.00 83.94 179 LYS A O 1
ATOM 1377 N N . GLU A 1 180 ? 2.633 -18.359 -4.800 1.00 88.12 180 GLU A N 1
ATOM 1378 C CA . GLU A 1 180 ? 3.866 -18.667 -5.520 1.00 88.12 180 GLU A CA 1
ATOM 1379 C C . GLU A 1 180 ? 4.109 -17.571 -6.556 1.00 88.12 180 GLU A C 1
ATOM 1381 O O . GLU A 1 180 ? 3.211 -17.230 -7.332 1.00 88.12 180 GLU A O 1
ATOM 1386 N N . CYS A 1 181 ? 5.308 -16.987 -6.566 1.00 90.88 181 CYS A N 1
ATOM 1387 C CA . CYS A 1 181 ? 5.609 -15.841 -7.416 1.00 90.88 181 CYS A CA 1
ATOM 1388 C C . CYS A 1 181 ? 6.477 -16.227 -8.619 1.00 90.88 181 CYS A C 1
ATOM 1390 O O . CYS A 1 181 ? 7.556 -16.793 -8.462 1.00 90.88 181 CYS A O 1
ATOM 1392 N N . THR A 1 182 ? 6.058 -15.839 -9.829 1.00 93.00 182 THR A N 1
ATOM 1393 C CA . THR A 1 182 ? 6.802 -16.074 -11.083 1.00 93.00 182 THR A CA 1
ATOM 1394 C C . THR A 1 182 ? 8.256 -15.612 -11.006 1.00 93.00 182 THR A C 1
ATOM 1396 O O . THR A 1 182 ? 9.144 -16.307 -11.488 1.00 93.00 182 THR A O 1
ATOM 1399 N N . VAL A 1 183 ? 8.520 -14.475 -10.352 1.00 92.62 183 VAL A N 1
ATOM 1400 C CA . VAL A 1 183 ? 9.873 -13.895 -10.260 1.00 92.62 183 VAL A CA 1
ATOM 1401 C C . VAL A 1 183 ? 10.841 -14.685 -9.368 1.00 92.62 183 VAL A C 1
ATOM 1403 O O . VAL A 1 183 ? 12.047 -14.428 -9.382 1.00 92.62 183 VAL A O 1
ATOM 1406 N N . GLU A 1 184 ? 10.326 -15.644 -8.599 1.00 91.94 184 GLU A N 1
ATOM 1407 C CA . GLU A 1 184 ? 11.112 -16.570 -7.776 1.00 91.94 184 GLU A CA 1
ATOM 1408 C C . GLU A 1 184 ? 11.417 -17.884 -8.503 1.00 91.94 184 GLU A C 1
ATOM 1410 O O . GLU A 1 184 ? 12.264 -18.652 -8.056 1.00 91.94 184 GLU A O 1
ATOM 1415 N N . ARG A 1 185 ? 10.763 -18.154 -9.640 1.00 91.50 185 ARG A N 1
ATOM 1416 C CA . ARG A 1 185 ? 10.964 -19.392 -10.397 1.00 91.50 185 ARG A CA 1
ATOM 1417 C C . ARG A 1 185 ? 12.173 -19.242 -11.315 1.00 91.50 185 ARG A C 1
ATOM 1419 O O . ARG A 1 185 ? 12.099 -18.528 -12.309 1.00 91.50 185 ARG A O 1
ATOM 1426 N N . GLU A 1 186 ? 13.255 -19.958 -11.014 1.00 90.06 186 GLU A N 1
ATOM 1427 C CA . GLU A 1 186 ? 14.520 -19.909 -11.770 1.00 90.06 186 GLU A CA 1
ATOM 1428 C C . GLU A 1 186 ? 14.353 -20.203 -13.266 1.00 90.06 186 GLU A C 1
ATOM 1430 O O . GLU A 1 186 ? 14.968 -19.547 -14.098 1.00 90.06 186 GLU A O 1
ATOM 1435 N N . VAL A 1 187 ? 13.434 -21.109 -13.611 1.00 89.62 187 VAL A N 1
ATOM 1436 C CA . VAL A 1 187 ? 13.108 -21.467 -15.003 1.00 89.62 187 VAL A CA 1
ATOM 1437 C C . VAL A 1 187 ? 12.548 -20.281 -15.804 1.00 89.62 187 VAL A C 1
ATOM 1439 O O . VAL A 1 187 ? 12.643 -20.265 -17.026 1.00 89.62 187 VAL A O 1
ATOM 1442 N N . LEU A 1 188 ? 11.938 -19.300 -15.132 1.00 88.62 188 LEU A N 1
ATOM 1443 C CA . LEU A 1 188 ? 11.298 -18.141 -15.764 1.00 88.62 188 LEU A CA 1
ATOM 1444 C C . LEU A 1 188 ? 12.132 -16.868 -15.606 1.00 88.62 188 LEU A C 1
ATOM 1446 O O . LEU A 1 188 ? 12.174 -16.033 -16.505 1.00 88.62 188 LEU A O 1
ATOM 1450 N N . VAL A 1 189 ? 12.785 -16.710 -14.455 1.00 90.12 189 VAL A N 1
ATOM 1451 C CA . VAL A 1 189 ? 13.631 -15.560 -14.140 1.00 90.12 189 VAL A CA 1
ATOM 1452 C C . VAL A 1 189 ? 14.950 -16.075 -13.565 1.00 90.12 189 VAL A C 1
ATOM 1454 O O . VAL A 1 189 ? 14.919 -16.649 -12.471 1.00 90.12 189 VAL A O 1
ATOM 1457 N N . PRO A 1 190 ? 16.097 -15.818 -14.227 1.00 89.75 190 PRO A N 1
ATOM 1458 C CA . PRO A 1 190 ? 17.413 -16.192 -13.719 1.00 89.75 190 PRO A CA 1
ATOM 1459 C C . PRO A 1 190 ? 17.643 -15.718 -12.282 1.00 89.75 190 PRO A C 1
ATOM 1461 O O . PRO A 1 190 ? 17.218 -14.628 -11.870 1.00 89.75 190 PRO A O 1
ATOM 1464 N N . GLN A 1 191 ? 18.281 -16.570 -11.486 1.00 88.00 191 GLN A N 1
ATOM 1465 C CA . GLN A 1 191 ? 18.602 -16.312 -10.085 1.00 88.00 191 GLN A CA 1
ATOM 1466 C C . GLN A 1 191 ? 20.119 -16.172 -9.928 1.00 88.00 191 GLN A C 1
ATOM 1468 O O . GLN A 1 191 ? 20.876 -16.663 -10.754 1.00 88.00 191 GLN A O 1
ATOM 1473 N N . ARG A 1 192 ? 20.560 -15.545 -8.828 1.00 87.06 192 ARG A N 1
ATOM 1474 C CA . ARG A 1 192 ? 21.986 -15.444 -8.447 1.00 87.06 192 ARG A CA 1
ATOM 1475 C C . ARG A 1 192 ? 22.867 -14.639 -9.422 1.00 87.06 192 ARG A C 1
ATOM 1477 O O . ARG A 1 192 ? 24.070 -14.860 -9.481 1.00 87.06 192 ARG A O 1
ATOM 1484 N N . GLU A 1 193 ? 22.279 -13.665 -10.114 1.00 87.19 193 GLU A N 1
ATOM 1485 C CA . GLU A 1 193 ? 22.979 -12.708 -10.982 1.00 87.19 193 GLU A CA 1
ATOM 1486 C C . GLU A 1 193 ? 22.870 -11.286 -10.416 1.00 87.19 193 GLU A C 1
ATOM 1488 O O . GLU A 1 193 ? 21.809 -10.891 -9.919 1.00 87.19 193 GLU A O 1
ATOM 1493 N N . LEU A 1 194 ? 23.968 -10.527 -10.491 1.00 87.00 194 LEU A N 1
ATOM 1494 C CA . LEU A 1 194 ? 24.044 -9.119 -10.100 1.00 87.00 194 LEU A CA 1
ATOM 1495 C C . LEU A 1 194 ? 24.806 -8.320 -11.179 1.00 87.00 194 LEU A C 1
ATOM 1497 O O . LEU A 1 194 ? 25.980 -8.617 -1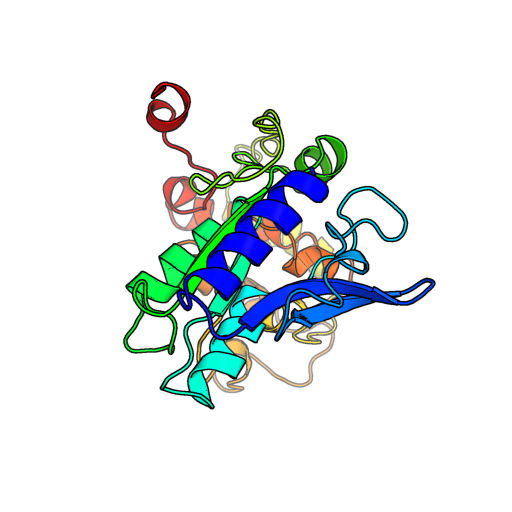1.406 1.00 87.00 194 LEU A O 1
ATOM 1501 N N . PRO A 1 195 ? 24.176 -7.315 -11.822 1.00 89.00 195 PRO A N 1
ATOM 1502 C CA . PRO A 1 195 ? 22.753 -6.974 -11.720 1.00 89.00 195 PRO A CA 1
ATOM 1503 C C . PRO A 1 195 ? 21.847 -8.134 -12.172 1.00 89.00 195 PRO A C 1
ATOM 1505 O O . PRO A 1 195 ? 22.273 -8.975 -12.962 1.00 89.00 195 PRO A O 1
ATOM 1508 N N . PRO A 1 196 ? 20.605 -8.221 -11.667 1.00 90.12 196 PRO A N 1
ATOM 1509 C CA . PRO A 1 196 ? 19.684 -9.263 -12.086 1.00 90.12 196 PRO A CA 1
ATOM 1510 C C . PRO A 1 196 ? 19.303 -9.083 -13.554 1.00 90.12 196 PRO A C 1
ATOM 1512 O O . PRO A 1 196 ? 19.187 -7.957 -14.041 1.00 90.12 196 PRO A O 1
ATOM 1515 N N . ALA A 1 197 ? 19.002 -10.195 -14.225 1.00 90.19 197 ALA A N 1
ATOM 1516 C CA . ALA A 1 197 ? 18.426 -10.169 -15.561 1.00 90.19 197 ALA A CA 1
ATOM 1517 C C . ALA A 1 197 ? 17.237 -9.193 -15.650 1.00 90.19 197 ALA A C 1
ATOM 1519 O O . ALA A 1 197 ? 16.352 -9.182 -14.783 1.00 90.19 197 ALA A O 1
ATOM 1520 N N . ARG A 1 198 ? 17.177 -8.423 -16.749 1.00 90.06 198 ARG A N 1
ATOM 1521 C CA . ARG A 1 198 ? 16.097 -7.459 -17.048 1.00 90.06 198 ARG A CA 1
ATOM 1522 C C . ARG A 1 198 ? 14.703 -8.079 -16.878 1.00 90.06 198 ARG A C 1
ATOM 1524 O O . ARG A 1 198 ? 13.775 -7.424 -16.396 1.00 90.06 198 ARG A O 1
ATOM 1531 N N . SER A 1 199 ? 14.582 -9.376 -17.184 1.00 91.00 199 SER A N 1
ATOM 1532 C CA . SER A 1 199 ? 13.360 -10.173 -17.036 1.00 91.00 199 SER A CA 1
ATOM 1533 C C . SER A 1 199 ? 12.754 -10.117 -15.632 1.00 91.00 199 SER A C 1
ATOM 1535 O O . SER A 1 199 ? 11.535 -10.202 -15.519 1.00 91.00 199 SER A O 1
ATOM 1537 N N . PHE A 1 200 ? 13.538 -9.905 -14.569 1.00 94.19 200 PHE A N 1
ATOM 1538 C CA . PHE A 1 200 ? 13.005 -9.734 -13.216 1.00 94.19 200 PHE A CA 1
ATOM 1539 C C . PHE A 1 200 ? 12.030 -8.550 -13.127 1.00 94.19 200 PHE A C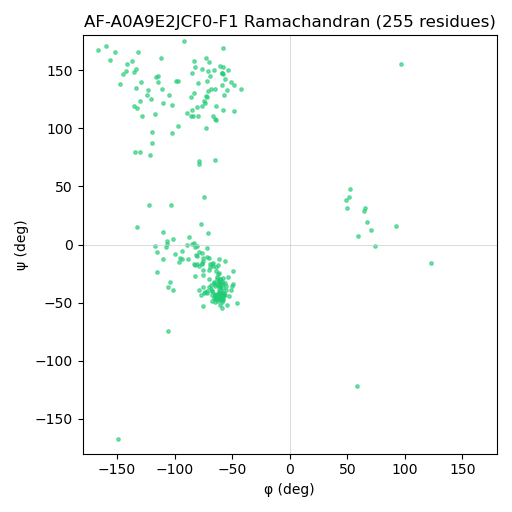 1
ATOM 1541 O O . PHE A 1 200 ? 10.881 -8.714 -12.706 1.00 94.19 200 PHE A O 1
ATOM 1548 N N . LEU A 1 201 ? 12.477 -7.361 -13.539 1.00 94.12 201 LEU A N 1
ATOM 1549 C CA . LEU A 1 201 ? 11.684 -6.137 -13.439 1.00 94.12 201 LEU A CA 1
ATOM 1550 C C . LEU A 1 201 ? 10.591 -6.083 -14.511 1.00 94.12 201 LEU A C 1
ATOM 1552 O O . LEU A 1 201 ? 9.475 -5.682 -14.179 1.00 94.12 201 LEU A O 1
ATOM 1556 N N . VAL A 1 202 ? 10.858 -6.568 -15.735 1.00 92.81 202 VAL A N 1
ATOM 1557 C CA . VAL A 1 202 ? 9.825 -6.688 -16.788 1.00 92.81 202 VAL A CA 1
ATOM 1558 C C . VAL A 1 202 ? 8.702 -7.616 -16.345 1.00 92.81 202 VAL A C 1
ATOM 1560 O O . VAL A 1 202 ? 7.542 -7.218 -16.372 1.00 92.81 202 VAL A O 1
ATOM 1563 N N . THR A 1 203 ? 9.019 -8.833 -15.888 1.00 93.88 203 THR A N 1
ATOM 1564 C CA . THR A 1 203 ? 8.002 -9.813 -15.463 1.00 93.88 203 THR A CA 1
ATOM 1565 C C . THR A 1 203 ? 7.135 -9.230 -14.357 1.00 93.88 203 THR A C 1
ATOM 1567 O O . THR A 1 203 ? 5.906 -9.324 -14.395 1.00 93.88 203 THR A O 1
ATOM 1570 N N . ARG A 1 204 ? 7.765 -8.559 -13.383 1.00 93.50 204 ARG A N 1
ATOM 1571 C CA . ARG A 1 204 ? 7.035 -7.875 -12.320 1.00 93.50 204 ARG A CA 1
ATOM 1572 C C . ARG A 1 204 ? 6.144 -6.762 -12.882 1.00 93.50 204 ARG A C 1
ATOM 1574 O O . ARG A 1 204 ? 5.007 -6.652 -12.445 1.00 93.50 204 ARG A O 1
ATOM 1581 N N . ALA A 1 205 ? 6.634 -5.940 -13.807 1.00 93.12 205 ALA A N 1
ATOM 1582 C CA . ALA A 1 205 ? 5.863 -4.858 -14.415 1.00 93.12 205 ALA A CA 1
ATOM 1583 C C . ALA A 1 205 ? 4.643 -5.382 -15.186 1.00 93.12 205 ALA A C 1
ATOM 1585 O O . ALA A 1 205 ? 3.531 -4.922 -14.938 1.00 93.12 205 ALA A O 1
ATOM 1586 N N . VAL A 1 206 ? 4.829 -6.410 -16.020 1.00 92.19 206 VAL A N 1
ATOM 1587 C CA . VAL A 1 206 ? 3.761 -7.072 -16.789 1.00 92.19 206 VAL A CA 1
ATOM 1588 C C . VAL A 1 206 ? 2.658 -7.602 -15.874 1.00 92.19 206 VAL A C 1
ATOM 1590 O O . VAL A 1 206 ? 1.481 -7.425 -16.155 1.00 92.19 206 VAL A O 1
ATOM 1593 N N . HIS A 1 207 ? 3.001 -8.194 -14.728 1.00 90.50 207 HIS A N 1
ATOM 1594 C CA . HIS A 1 207 ? 1.999 -8.680 -13.771 1.00 90.50 207 HIS A CA 1
ATOM 1595 C C . HIS A 1 207 ? 1.177 -7.560 -13.110 1.00 90.50 207 HIS A C 1
ATOM 1597 O O . HIS A 1 207 ? 0.154 -7.831 -12.477 1.00 90.50 207 HIS A O 1
ATOM 1603 N N . MET A 1 208 ? 1.636 -6.312 -13.202 1.00 89.81 208 MET A N 1
ATOM 1604 C CA . MET A 1 208 ? 1.092 -5.178 -12.458 1.00 89.81 208 MET A CA 1
ATOM 1605 C C . MET A 1 208 ? 0.347 -4.175 -13.316 1.00 89.81 208 MET A C 1
ATOM 1607 O O . MET A 1 208 ? -0.353 -3.349 -12.731 1.00 89.81 208 MET A O 1
ATOM 1611 N N . VAL A 1 209 ? 0.459 -4.247 -14.645 1.00 86.38 209 VAL A N 1
ATOM 1612 C CA . VAL A 1 209 ? -0.154 -3.275 -15.565 1.00 86.38 209 VAL A CA 1
ATOM 1613 C C . VAL A 1 209 ? -1.642 -3.039 -15.283 1.00 86.38 209 VAL A C 1
ATOM 1615 O O .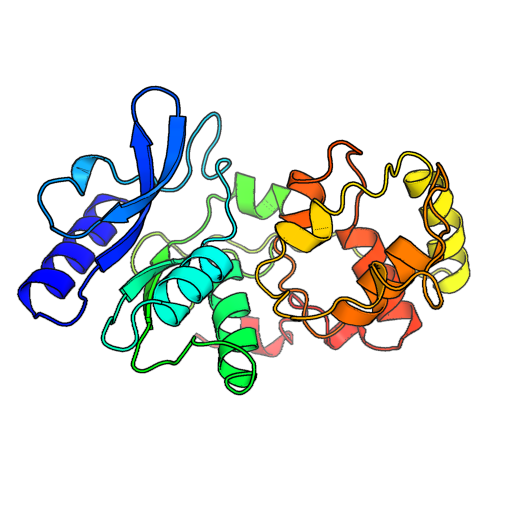 VAL A 1 209 ? -2.072 -1.896 -15.306 1.00 86.38 209 VAL A O 1
ATOM 1618 N N . ASP A 1 210 ? -2.389 -4.073 -14.875 1.00 81.44 210 ASP A N 1
ATOM 1619 C CA . ASP A 1 210 ? -3.829 -3.961 -14.571 1.00 81.44 210 ASP A CA 1
ATOM 1620 C C . ASP A 1 210 ? -4.164 -3.843 -13.072 1.00 81.44 210 ASP A C 1
ATOM 1622 O O . ASP A 1 210 ? -5.322 -3.669 -12.682 1.00 81.44 210 ASP A O 1
ATOM 1626 N N . ARG A 1 211 ? -3.177 -4.021 -12.187 1.00 87.00 211 ARG A N 1
ATOM 1627 C CA . ARG A 1 211 ? -3.403 -4.137 -10.731 1.00 87.00 211 ARG A CA 1
ATOM 1628 C C . ARG A 1 211 ? -2.782 -3.000 -9.925 1.00 87.00 211 ARG A C 1
ATOM 1630 O O . ARG A 1 211 ? -3.208 -2.748 -8.803 1.00 87.00 211 ARG A O 1
ATOM 1637 N N . CYS A 1 212 ? -1.763 -2.329 -10.456 1.00 90.56 212 CYS A N 1
ATOM 1638 C CA . CYS A 1 212 ? -0.940 -1.377 -9.716 1.00 90.56 212 CYS A CA 1
ATOM 1639 C C . CYS A 1 212 ? -1.713 -0.136 -9.255 1.00 90.56 212 CYS A C 1
ATOM 1641 O O . CYS A 1 212 ? -1.925 0.773 -10.034 1.00 90.56 212 CYS A O 1
ATOM 1643 N N . VAL A 1 213 ? -2.003 0.029 -7.968 1.00 91.38 213 VAL A N 1
ATOM 1644 C CA . VAL A 1 213 ? -2.747 1.207 -7.451 1.00 91.38 213 VAL A CA 1
ATOM 1645 C C . VAL A 1 213 ? -1.984 2.549 -7.457 1.00 91.38 213 VAL A C 1
ATOM 1647 O O . VAL A 1 213 ? -2.444 3.524 -6.850 1.00 91.38 213 VAL A O 1
ATOM 1650 N N . TYR A 1 214 ? -0.813 2.583 -8.105 1.00 91.62 214 TYR A N 1
ATOM 1651 C CA . TYR A 1 214 ? 0.098 3.727 -8.231 1.00 91.62 214 TYR A CA 1
ATOM 1652 C C . TYR A 1 214 ? 0.443 4.379 -6.880 1.00 91.62 214 TYR A C 1
ATOM 1654 O O . TYR A 1 214 ? 0.471 5.594 -6.721 1.00 91.62 214 TYR A O 1
ATOM 1662 N N . CYS A 1 215 ? 0.676 3.549 -5.856 1.00 92.69 215 CYS A N 1
ATOM 1663 C CA . CYS A 1 215 ? 0.927 4.015 -4.491 1.00 92.69 215 CYS A CA 1
ATOM 1664 C C . CYS A 1 215 ? 2.383 4.436 -4.231 1.00 92.69 215 CYS A C 1
ATOM 1666 O O . CYS A 1 215 ? 2.637 5.086 -3.223 1.00 92.69 215 CYS A O 1
ATOM 1668 N N . GLY A 1 216 ? 3.345 4.041 -5.069 1.00 92.81 216 GLY A N 1
ATOM 1669 C CA . GLY A 1 216 ? 4.768 4.376 -4.892 1.00 92.81 216 GLY A CA 1
ATOM 1670 C C . GLY A 1 216 ? 5.501 3.608 -3.782 1.00 92.81 216 GLY A C 1
ATOM 1671 O O . GLY A 1 216 ? 6.706 3.765 -3.639 1.00 92.81 216 GLY A O 1
ATOM 1672 N N . LEU A 1 217 ? 4.829 2.717 -3.038 1.00 95.75 217 LEU A N 1
ATOM 1673 C CA . LEU A 1 217 ? 5.470 1.919 -1.978 1.00 95.75 217 LEU A CA 1
ATOM 1674 C C . LEU A 1 217 ? 6.664 1.096 -2.488 1.00 95.75 217 LEU A C 1
ATOM 1676 O O . LEU A 1 217 ? 7.635 0.899 -1.771 1.00 95.75 217 LEU A O 1
ATOM 1680 N N . CYS A 1 218 ? 6.596 0.627 -3.735 1.00 95.50 218 CYS A N 1
ATOM 1681 C CA . CYS A 1 218 ? 7.666 -0.153 -4.349 1.00 95.50 218 CYS A CA 1
ATOM 1682 C C . CYS A 1 218 ? 8.971 0.630 -4.558 1.00 95.50 218 CYS A C 1
ATOM 1684 O O . CYS A 1 218 ? 10.035 0.028 -4.445 1.00 95.50 218 CYS A O 1
ATOM 1686 N N . GLU A 1 219 ? 8.883 1.931 -4.838 1.00 95.06 219 GLU A N 1
ATOM 1687 C CA . GLU A 1 219 ? 10.040 2.823 -4.968 1.00 95.06 219 GLU A CA 1
ATOM 1688 C C . GLU A 1 219 ? 10.571 3.188 -3.586 1.00 95.06 219 GLU A C 1
ATOM 1690 O O . GLU A 1 219 ? 11.764 3.058 -3.349 1.00 95.06 219 GLU A O 1
ATOM 1695 N N . LEU A 1 220 ? 9.673 3.506 -2.644 1.00 94.81 220 LEU A N 1
ATOM 1696 C CA . LEU A 1 220 ? 10.030 3.798 -1.252 1.00 94.81 220 LEU A CA 1
ATOM 1697 C C . LEU A 1 220 ? 10.773 2.633 -0.574 1.00 94.81 220 LEU A C 1
ATOM 1699 O O . LEU A 1 220 ? 11.688 2.847 0.208 1.00 94.81 220 LEU A O 1
ATOM 1703 N N . ALA A 1 221 ? 10.389 1.390 -0.872 1.00 96.56 221 ALA A N 1
ATOM 1704 C CA . ALA A 1 221 ? 11.047 0.201 -0.330 1.00 96.56 221 ALA A CA 1
ATOM 1705 C C . ALA A 1 221 ? 12.320 -0.203 -1.093 1.00 96.56 221 ALA A C 1
ATOM 1707 O O . ALA A 1 221 ? 12.932 -1.221 -0.759 1.00 96.56 221 ALA A O 1
ATOM 1708 N N . CYS A 1 222 ? 12.683 0.501 -2.167 1.00 96.38 222 CYS A N 1
ATOM 1709 C CA . CYS A 1 222 ? 13.836 0.149 -2.976 1.00 96.38 222 CYS A CA 1
ATOM 1710 C C . CYS A 1 222 ? 15.102 0.780 -2.376 1.00 96.38 222 CYS A C 1
ATOM 1712 O O . CYS A 1 222 ? 15.282 1.982 -2.521 1.00 96.38 222 CYS A O 1
ATOM 1714 N N . PRO A 1 223 ? 16.045 -0.000 -1.809 1.00 96.25 223 PRO A N 1
ATOM 1715 C CA . PRO A 1 223 ? 17.337 0.557 -1.376 1.00 96.25 223 PRO A CA 1
ATOM 1716 C C . PRO A 1 223 ? 18.177 1.040 -2.571 1.00 96.25 223 PRO A C 1
ATOM 1718 O O . PRO A 1 223 ? 19.145 1.771 -2.424 1.00 96.25 223 PRO A O 1
ATOM 1721 N N . ALA A 1 224 ? 17.801 0.538 -3.749 1.00 95.31 224 ALA A N 1
ATOM 1722 C CA . ALA A 1 224 ? 18.227 0.913 -5.075 1.00 95.31 224 ALA A CA 1
ATOM 1723 C C . ALA A 1 224 ? 17.807 2.305 -5.549 1.00 95.31 224 ALA A C 1
ATOM 1725 O O . ALA A 1 224 ? 18.294 2.664 -6.602 1.00 95.31 224 ALA A O 1
ATOM 1726 N N . ASP A 1 225 ? 16.830 2.986 -4.929 1.00 94.31 225 ASP A N 1
ATOM 1727 C CA . ASP A 1 225 ? 16.121 4.180 -5.448 1.00 94.31 225 ASP A CA 1
ATOM 1728 C C . ASP A 1 225 ? 15.580 4.040 -6.894 1.00 94.31 225 ASP A C 1
ATOM 1730 O O . ASP A 1 225 ? 15.548 5.003 -7.667 1.00 94.31 225 ASP A O 1
ATOM 1734 N N . ILE A 1 226 ? 15.200 2.824 -7.313 1.00 95.56 226 ILE A N 1
ATOM 1735 C CA . ILE A 1 226 ? 14.758 2.530 -8.690 1.00 95.56 226 ILE A CA 1
ATOM 1736 C C . ILE A 1 226 ? 13.352 3.105 -8.946 1.00 95.56 226 ILE A C 1
ATOM 1738 O O . ILE A 1 226 ? 12.431 2.745 -8.208 1.00 95.56 226 ILE A O 1
ATOM 1742 N N . PRO A 1 227 ? 13.138 3.899 -10.020 1.00 93.38 227 PRO A N 1
ATOM 1743 C CA . PRO A 1 227 ? 11.848 4.513 -10.349 1.00 93.38 227 PRO A CA 1
ATOM 1744 C C . PRO A 1 227 ? 10.885 3.510 -11.012 1.00 93.38 227 PRO A C 1
ATOM 1746 O O . PRO A 1 227 ? 10.598 3.552 -12.210 1.00 93.38 227 PRO A O 1
ATOM 1749 N N . LEU A 1 228 ? 10.407 2.539 -10.234 1.00 93.69 228 LEU A N 1
ATOM 1750 C CA . LEU A 1 228 ? 9.552 1.443 -10.697 1.00 93.69 228 LEU A CA 1
ATOM 1751 C C . LEU A 1 228 ? 8.194 1.892 -11.253 1.00 93.69 228 LEU A C 1
ATOM 1753 O O . LEU A 1 228 ? 7.659 1.218 -12.135 1.00 93.69 228 LEU A O 1
ATOM 1757 N N . LYS A 1 229 ? 7.624 3.010 -10.782 1.00 92.00 229 LYS A N 1
ATOM 1758 C CA . LYS A 1 229 ? 6.371 3.555 -11.326 1.00 92.00 229 LYS A CA 1
ATOM 1759 C C . LYS A 1 229 ? 6.537 3.930 -12.797 1.00 92.00 229 LYS A C 1
ATOM 1761 O O . LYS A 1 229 ? 5.624 3.680 -13.583 1.00 92.00 229 LYS A O 1
ATOM 1766 N N . GLN A 1 230 ? 7.694 4.479 -13.174 1.00 91.31 230 GLN A N 1
ATOM 1767 C CA . GLN A 1 230 ? 7.997 4.828 -14.561 1.00 91.31 230 GLN A CA 1
ATOM 1768 C C . GLN A 1 230 ? 8.033 3.577 -15.445 1.00 91.31 230 GLN A C 1
ATOM 1770 O O . GLN A 1 230 ? 7.351 3.550 -16.467 1.00 91.31 230 GLN A O 1
ATOM 1775 N N . LEU A 1 231 ? 8.714 2.509 -15.007 1.00 92.81 231 LEU A N 1
ATOM 1776 C CA . LEU A 1 231 ? 8.710 1.229 -15.723 1.00 92.81 231 LEU A CA 1
ATOM 1777 C C . LEU A 1 231 ? 7.291 0.683 -15.908 1.00 92.81 231 LEU A C 1
ATOM 1779 O O . LEU A 1 231 ? 6.950 0.217 -16.990 1.00 92.81 231 LEU A O 1
ATOM 1783 N N . TYR A 1 232 ? 6.443 0.733 -14.876 1.00 92.44 232 TYR A N 1
ATOM 1784 C CA . TYR A 1 232 ? 5.080 0.197 -14.986 1.00 92.44 232 TYR A CA 1
ATOM 1785 C C . TYR A 1 232 ? 4.242 0.979 -15.997 1.00 92.44 232 TYR A C 1
ATOM 1787 O O . TYR A 1 232 ? 3.465 0.369 -16.726 1.00 92.44 232 TYR A O 1
ATOM 1795 N N . ARG A 1 233 ? 4.442 2.300 -16.089 1.00 90.69 233 ARG A N 1
ATOM 1796 C CA . ARG A 1 233 ? 3.830 3.145 -17.124 1.00 90.69 233 ARG A CA 1
ATOM 1797 C C . ARG A 1 233 ? 4.331 2.807 -18.521 1.00 90.69 233 ARG A C 1
ATOM 1799 O O . ARG A 1 233 ? 3.511 2.637 -19.416 1.00 90.69 233 ARG A O 1
ATOM 1806 N N . LEU A 1 234 ? 5.642 2.656 -18.690 1.00 91.62 234 LEU A N 1
ATOM 1807 C CA . LEU A 1 234 ? 6.245 2.288 -19.971 1.00 91.62 234 LEU A CA 1
ATOM 1808 C C . LEU A 1 234 ? 5.746 0.922 -20.462 1.00 91.62 234 LEU A C 1
ATOM 1810 O O . LEU A 1 234 ? 5.314 0.794 -21.604 1.00 91.62 234 LEU A O 1
ATOM 1814 N N . VAL A 1 235 ? 5.720 -0.081 -19.582 1.00 92.62 235 VAL A N 1
ATOM 1815 C CA . VAL A 1 235 ? 5.238 -1.429 -19.918 1.00 92.62 235 VAL A CA 1
ATOM 1816 C C . VAL A 1 235 ? 3.737 -1.431 -20.203 1.00 92.62 235 VAL A C 1
ATOM 1818 O O . VAL A 1 235 ? 3.304 -2.077 -21.152 1.00 92.62 235 VAL A O 1
ATOM 1821 N N . ALA A 1 236 ? 2.930 -0.683 -19.445 1.00 90.62 236 ALA A N 1
ATOM 1822 C CA . ALA A 1 236 ? 1.508 -0.550 -19.755 1.00 90.62 236 ALA A CA 1
ATOM 1823 C C . ALA A 1 236 ? 1.277 0.093 -21.130 1.00 90.62 236 ALA A C 1
ATOM 1825 O O . ALA A 1 236 ? 0.431 -0.396 -21.875 1.00 90.62 236 ALA A O 1
ATOM 1826 N N . ARG A 1 237 ? 2.061 1.118 -21.500 1.00 89.94 237 ARG A N 1
ATOM 1827 C CA . ARG A 1 237 ? 2.026 1.732 -22.837 1.00 89.94 237 ARG A CA 1
ATOM 1828 C C . ARG A 1 237 ? 2.408 0.741 -23.929 1.00 89.94 237 ARG A C 1
ATOM 1830 O O . ARG A 1 237 ? 1.646 0.563 -24.872 1.00 89.94 237 ARG A O 1
ATOM 1837 N N . ALA A 1 238 ? 3.511 0.015 -23.754 1.00 91.31 238 ALA A N 1
ATOM 1838 C CA . ALA A 1 238 ? 3.934 -1.031 -24.687 1.00 91.31 238 ALA A CA 1
ATOM 1839 C C . ALA A 1 238 ? 2.877 -2.140 -24.871 1.00 91.31 238 ALA A C 1
ATOM 1841 O O . ALA A 1 238 ? 2.785 -2.746 -25.933 1.00 91.31 238 ALA A O 1
ATOM 1842 N N . MET A 1 239 ? 2.058 -2.399 -23.847 1.00 90.38 239 MET A N 1
ATOM 1843 C CA . MET A 1 239 ? 0.973 -3.384 -23.889 1.00 90.38 239 MET A CA 1
ATOM 1844 C C . MET A 1 239 ? -0.375 -2.819 -24.371 1.00 90.38 239 MET A C 1
ATOM 1846 O O . MET A 1 239 ? -1.347 -3.573 -24.414 1.00 90.38 239 MET A O 1
ATOM 1850 N N . GLY A 1 240 ? -0.469 -1.523 -24.692 1.00 88.25 240 GLY A N 1
ATOM 1851 C CA . GLY A 1 240 ? -1.734 -0.867 -25.049 1.00 88.25 240 GLY A CA 1
ATOM 1852 C C . GLY A 1 240 ? -2.739 -0.809 -23.891 1.00 88.25 240 GLY A C 1
ATOM 1853 O O . GLY A 1 240 ? -3.944 -0.910 -24.103 1.00 88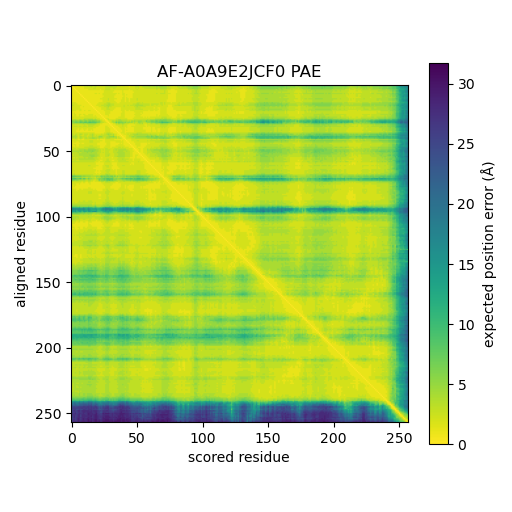.25 240 GLY A O 1
ATOM 1854 N N . ARG A 1 241 ? -2.249 -0.720 -22.649 1.00 83.19 241 ARG A N 1
ATOM 1855 C CA . ARG A 1 241 ? -3.035 -0.758 -21.400 1.00 83.19 241 ARG A CA 1
ATOM 1856 C C . ARG A 1 241 ? -2.836 0.484 -20.540 1.00 83.19 241 ARG A C 1
ATOM 1858 O O . ARG A 1 241 ? -2.852 0.405 -19.313 1.00 83.19 241 ARG A O 1
ATOM 1865 N N . GLU A 1 242 ? -2.636 1.638 -21.162 1.00 71.19 242 GLU A N 1
ATOM 1866 C CA . GLU A 1 242 ? -2.435 2.905 -20.444 1.00 71.19 242 GLU A CA 1
ATOM 1867 C C . GLU A 1 242 ? -3.645 3.271 -19.574 1.00 71.19 242 GLU A C 1
ATOM 1869 O O . GLU A 1 242 ? -3.477 3.740 -18.447 1.00 71.19 242 GLU A O 1
ATOM 1874 N N . ASP A 1 243 ? -4.845 2.922 -20.043 1.00 62.34 243 ASP A N 1
ATOM 1875 C CA . ASP A 1 243 ? -6.109 3.061 -19.311 1.00 62.34 243 ASP A CA 1
ATOM 1876 C C . ASP A 1 243 ? -6.223 2.093 -18.116 1.00 62.34 243 ASP A C 1
ATOM 1878 O O . ASP A 1 243 ? -7.025 2.293 -17.203 1.00 62.34 243 ASP A O 1
ATOM 1882 N N . GLY A 1 244 ? -5.423 1.021 -18.113 1.00 53.19 244 GLY A N 1
ATOM 1883 C CA . GLY A 1 244 ? -5.437 -0.042 -17.108 1.00 53.19 244 GLY A CA 1
ATOM 1884 C C . GLY A 1 244 ? -4.641 0.278 -15.845 1.00 53.19 244 GLY A C 1
ATOM 1885 O O . GLY A 1 244 ? -4.872 -0.363 -14.819 1.00 53.19 244 GLY A O 1
ATOM 1886 N N . LEU A 1 245 ? -3.753 1.281 -15.880 1.00 56.94 245 LEU A N 1
ATOM 1887 C CA . LEU A 1 245 ? -2.986 1.721 -14.715 1.00 56.94 245 LEU A CA 1
ATOM 1888 C C . LEU A 1 245 ? -3.831 2.636 -13.814 1.00 56.94 245 LEU A C 1
ATOM 1890 O O . LEU A 1 245 ? -4.195 3.738 -14.226 1.00 56.94 245 LEU A O 1
ATOM 1894 N N . PRO A 1 246 ? -4.097 2.257 -12.551 1.00 46.56 246 PRO A N 1
ATOM 1895 C CA . PRO A 1 246 ? -4.774 3.107 -11.580 1.00 46.56 246 PRO A CA 1
ATOM 1896 C C . PRO A 1 246 ? -4.205 4.522 -11.508 1.00 46.56 246 PRO A C 1
ATOM 1898 O O . PRO A 1 246 ? -3.064 4.770 -11.119 1.00 46.56 246 PRO A O 1
ATOM 1901 N N . GLY A 1 247 ? -5.061 5.456 -11.903 1.00 46.66 247 GLY A N 1
ATOM 1902 C CA . GLY A 1 247 ? -4.724 6.836 -12.183 1.00 46.66 247 GLY A CA 1
ATOM 1903 C C . GLY A 1 247 ? -5.103 7.258 -13.610 1.00 46.66 247 GLY A C 1
ATOM 1904 O O . GLY A 1 247 ? -5.329 8.435 -13.857 1.00 46.66 247 GLY A O 1
ATOM 1905 N N . ALA A 1 248 ? -5.376 6.328 -14.514 1.00 45.38 248 ALA A N 1
ATOM 1906 C CA . ALA A 1 248 ? -6.459 6.544 -15.462 1.00 45.38 248 ALA A CA 1
ATOM 1907 C C . ALA A 1 248 ? -7.780 6.605 -14.665 1.00 45.38 248 ALA A C 1
ATOM 1909 O O . ALA A 1 248 ? -8.567 5.668 -14.612 1.00 45.38 248 ALA A O 1
ATOM 1910 N N . ILE A 1 249 ? -8.003 7.695 -13.926 1.00 39.28 249 ILE A N 1
ATOM 1911 C CA . ILE A 1 249 ? -9.372 8.126 -13.689 1.00 39.28 249 ILE A CA 1
ATOM 1912 C C . ILE A 1 249 ? -9.795 8.526 -15.096 1.00 39.28 249 ILE A C 1
ATOM 1914 O O . ILE A 1 249 ? -9.232 9.482 -15.634 1.00 39.28 249 ILE A O 1
ATOM 1918 N N . ASN A 1 250 ? -10.705 7.778 -15.728 1.00 35.84 250 ASN A N 1
ATOM 1919 C CA . ASN A 1 250 ? -11.413 8.306 -16.892 1.00 35.84 250 ASN A CA 1
ATOM 1920 C C . ASN A 1 250 ? -11.782 9.753 -16.553 1.00 35.84 250 ASN A C 1
ATOM 1922 O O . ASN A 1 250 ? -12.260 9.992 -15.444 1.00 35.84 250 ASN A O 1
ATOM 1926 N N . ALA A 1 251 ? -11.566 10.715 -17.450 1.00 35.53 251 ALA A N 1
ATOM 1927 C CA . ALA A 1 251 ? -11.900 12.120 -17.190 1.00 35.53 251 ALA A CA 1
ATOM 1928 C C . ALA A 1 251 ? -13.342 12.301 -16.644 1.00 35.53 251 ALA A C 1
ATOM 1930 O O . ALA A 1 251 ? -13.616 13.240 -15.901 1.00 35.53 251 ALA A O 1
ATOM 1931 N N . ALA A 1 252 ? -14.230 11.335 -16.912 1.00 36.88 252 ALA A N 1
ATOM 1932 C CA . ALA A 1 252 ? -15.568 11.198 -16.336 1.00 36.88 252 ALA A CA 1
ATOM 1933 C C . ALA A 1 252 ? -15.630 11.073 -14.792 1.00 36.88 252 ALA A C 1
ATOM 1935 O O . ALA A 1 252 ? -16.584 11.547 -14.186 1.00 36.88 252 ALA A O 1
ATOM 1936 N N . GLY A 1 253 ? -14.634 10.476 -14.129 1.00 35.34 253 GLY A N 1
ATOM 1937 C CA . GLY A 1 253 ? -14.595 10.303 -12.668 1.00 35.34 253 GLY A CA 1
ATOM 1938 C C . GLY A 1 253 ? -14.115 11.533 -11.888 1.00 35.34 253 GLY A C 1
ATOM 1939 O O . GLY A 1 253 ? -14.222 11.556 -10.667 1.00 35.34 253 GLY A O 1
ATOM 1940 N N . LEU A 1 254 ? -13.603 12.560 -12.576 1.00 38.72 254 LEU A N 1
ATOM 1941 C CA . LEU A 1 254 ? -13.281 13.870 -11.991 1.00 38.72 254 LEU A CA 1
ATOM 1942 C C . LEU A 1 254 ? -14.475 14.839 -12.014 1.00 38.72 254 LEU A C 1
ATOM 1944 O O . LEU A 1 254 ? -14.420 15.875 -11.360 1.00 38.72 254 LEU A O 1
ATOM 1948 N N . GLN A 1 255 ? -15.540 14.515 -12.756 1.00 30.81 255 GLN A N 1
ATOM 1949 C CA . GLN A 1 255 ? -16.708 15.384 -12.950 1.00 30.81 255 GLN A CA 1
ATOM 1950 C C . GLN A 1 255 ? -17.964 14.925 -12.192 1.00 30.81 255 GLN A C 1
ATOM 1952 O O . GLN A 1 255 ? -18.995 15.590 -12.266 1.00 30.81 255 GLN A O 1
ATOM 1957 N N . ALA A 1 256 ? -17.898 13.824 -11.441 1.00 28.53 256 ALA A N 1
ATOM 1958 C CA . ALA A 1 256 ? -19.022 13.331 -10.653 1.00 28.53 256 ALA A CA 1
ATOM 1959 C C . ALA A 1 256 ? -18.860 13.671 -9.155 1.00 28.53 256 ALA A C 1
ATOM 1961 O O . ALA A 1 256 ? -18.258 12.911 -8.398 1.00 28.53 256 ALA A O 1
ATOM 1962 N N . SER A 1 257 ? -19.489 14.789 -8.756 1.00 34.56 257 SER A N 1
ATOM 1963 C CA . SER A 1 257 ? -19.926 15.207 -7.396 1.00 34.56 257 SER A CA 1
ATOM 1964 C C . SER A 1 257 ? -18.896 15.566 -6.309 1.00 34.56 257 SER A C 1
ATOM 1966 O O . SER A 1 257 ? -18.240 14.685 -5.693 1.00 34.56 257 SER A O 1
#

Sequence (257 aa):
MKNKIIEKVKALFKEGRITGFLALRRDGGHVGPHLFTGPEDLEALSLGDADAPGDARYSLVQTLANLLEGNPRDVLAILVRGCDERALERLMDDSRRNPLRSDRVVLVGFSCPPELAAFCECRKPWPDALTAGERTPGAPPAPLSEADPLELIDEWFETSNRCIKCFGCRNICPVCNCKECTVEREVLVPQRELPPARSFLVTRAVHMVDRCVYCGLCELACPADIPLKQLYRLVARAMGREDGLPGAINAAGLQAS